Protein AF-A0A7W0HYW9-F1 (afdb_monomer_lite)

Foldseek 3Di:
DAQAEQDEDELEEQEADEVHAAAAESEAYEAHEQYYYYNYEYEFDQDPVRAQGYAYAHYHEYEQHEHYLYEHARHADEREYEQYENYHAELYEYANYQAAHEYAAYEQEEAYLYEYDHHDHDPPDQHENYEWEPVPQPDPPTAGYEHYEAYLYEAADDPNYEYAYYDYPVPVVVVVRYYEHYEHEQYEHEAGAACLPDHDAYHQYEYEQYEQAYAPPDNRHHSEHEYHYANAEYAQYEGQYYHYDPRYNYYNYYHDDHDYPVVVVVVVVVSCVVRVRD

Secondary structure (DSSP, 8-state):
-B--EEEEEES-EEEPPTTPPTT-EEEEEES-EEEEEES-EEE--B-TTS-B--EEEEEES-EEEEEES-EEEEESB-EEEES-EEEEEES-EEEEES--EEEES-EEEEEES-EEEEE-PPTT---EEEEEE-TT--STT----EEEEEES-EEE--TT-EEEEEE-TT-GGGGT-SEEEEEEES-EEES-SS-SEEE--EEEEEEES-EEEPBTTS--TT-EEEE-EES-EEES-EESEEEE-TTSEEES-EE-PPBPHHHHHHHHHHHHHHH---

Sequence (278 aa):
MDQWSNVTFEGSRFKAPVGAPAHQALVDAFQPQNLELSNCYFVGYEGEGGELRTRGLLIRGGLNISVRHSTFEIMAGSNSFILSNGVQFIANRMTRVREGVQFKGGGNILIESNRFDNFQPFLGDHPDAIQFFTAGLTNPTDLASHDVLISGNLIIAADQSQGIFLADQNSLQSSGRGYKRIAIRRNIIVGAVWHGITAAPVDSLTIVGNRAIRQSGRDVRGNRITAAGREVILEDNEASEFKIAQSVRNHGNRTLGPLSAQRINAVIAEWTQANHVQ

Structure (mmCIF, N/CA/C/O backbone):
data_AF-A0A7W0HYW9-F1
#
_entry.id   AF-A0A7W0HYW9-F1
#
loop_
_atom_site.group_PDB
_atom_site.id
_atom_site.type_symbol
_atom_site.label_atom_id
_atom_site.label_alt_id
_atom_site.label_comp_id
_atom_site.label_asym_id
_atom_site.label_entity_id
_atom_site.label_seq_id
_atom_site.pdbx_PDB_ins_code
_atom_site.Cartn_x
_atom_site.Cartn_y
_atom_site.Cartn_z
_atom_site.occupancy
_atom_site.B_iso_or_equiv
_atom_site.auth_seq_id
_atom_site.auth_comp_id
_atom_site.auth_asym_id
_atom_site.auth_atom_id
_atom_site.pdbx_PDB_model_num
ATOM 1 N N . MET A 1 1 ? 7.535 7.501 -22.735 1.00 59.06 1 MET A N 1
ATOM 2 C CA . MET A 1 1 ? 6.407 7.141 -21.857 1.00 59.06 1 MET A CA 1
ATOM 3 C C . MET A 1 1 ? 5.406 6.461 -22.739 1.00 59.06 1 MET A C 1
ATOM 5 O O . MET A 1 1 ? 4.990 7.072 -23.721 1.00 59.06 1 MET A O 1
ATOM 9 N N . ASP A 1 2 ? 5.056 5.231 -22.411 1.00 73.31 2 ASP A N 1
ATOM 10 C CA . ASP A 1 2 ? 4.292 4.424 -23.344 1.00 73.31 2 ASP A CA 1
ATOM 11 C C . ASP A 1 2 ? 2.799 4.504 -23.023 1.00 73.31 2 ASP A C 1
ATOM 13 O O . ASP A 1 2 ? 2.392 4.428 -21.861 1.00 73.31 2 ASP A O 1
ATOM 17 N N . GLN A 1 3 ? 1.992 4.680 -24.068 1.00 83.19 3 GLN A N 1
ATOM 18 C CA . GLN A 1 3 ? 0.529 4.696 -24.013 1.00 83.19 3 GLN A CA 1
ATOM 19 C C . GLN A 1 3 ? -0.002 3.318 -24.415 1.00 83.19 3 GLN A C 1
ATOM 21 O O . GLN A 1 3 ? -0.489 3.110 -25.525 1.00 83.19 3 GLN A O 1
ATOM 26 N N . TRP A 1 4 ? 0.167 2.335 -23.533 1.00 92.50 4 TRP A N 1
ATOM 27 C CA . TRP A 1 4 ? -0.239 0.957 -23.810 1.00 92.50 4 TRP A CA 1
ATOM 28 C C . TRP A 1 4 ? -1.761 0.812 -23.843 1.00 92.50 4 TRP A C 1
ATOM 30 O O . TRP A 1 4 ? -2.452 1.293 -22.951 1.00 92.50 4 TRP A O 1
ATOM 40 N N . SER A 1 5 ? -2.282 0.133 -24.863 1.00 95.25 5 SER A N 1
ATOM 41 C CA . SER A 1 5 ? -3.710 -0.164 -24.998 1.00 95.25 5 SER A CA 1
ATOM 42 C C . SER A 1 5 ? -3.901 -1.635 -25.343 1.00 95.25 5 SER A C 1
ATOM 44 O O . SER A 1 5 ? -3.363 -2.084 -26.351 1.00 95.25 5 SER A O 1
ATOM 46 N N . ASN A 1 6 ? -4.670 -2.364 -24.529 1.00 97.44 6 ASN A N 1
ATOM 47 C CA . ASN A 1 6 ? -4.906 -3.808 -24.671 1.00 97.44 6 ASN A CA 1
ATOM 48 C C . ASN A 1 6 ? -3.597 -4.612 -24.687 1.00 97.44 6 ASN A C 1
ATOM 50 O O . ASN A 1 6 ? -3.324 -5.372 -25.617 1.00 97.44 6 ASN A O 1
ATOM 54 N N . VAL A 1 7 ? -2.767 -4.395 -23.668 1.00 97.50 7 VAL A N 1
ATOM 55 C CA . VAL A 1 7 ? -1.460 -5.044 -23.538 1.00 97.50 7 VAL A CA 1
ATOM 56 C C . VAL A 1 7 ? -1.486 -5.980 -22.342 1.00 97.50 7 VAL A C 1
ATOM 58 O O . VAL A 1 7 ? -1.777 -5.552 -21.227 1.00 97.50 7 VAL A O 1
ATOM 61 N N . THR A 1 8 ? -1.105 -7.232 -22.577 1.00 98.19 8 THR A N 1
ATOM 62 C CA . THR A 1 8 ? -0.936 -8.242 -21.533 1.00 98.19 8 THR A CA 1
ATOM 63 C C . THR A 1 8 ? 0.505 -8.727 -21.528 1.00 98.19 8 THR A C 1
ATOM 65 O O . THR A 1 8 ? 1.037 -9.136 -22.559 1.00 98.19 8 THR A O 1
ATOM 68 N N . PHE A 1 9 ? 1.120 -8.716 -20.351 1.00 98.19 9 PHE A N 1
ATOM 69 C CA . PHE A 1 9 ? 2.321 -9.483 -20.062 1.00 98.19 9 PHE A CA 1
ATOM 70 C C . PHE A 1 9 ? 1.938 -10.633 -19.142 1.00 98.19 9 PHE A C 1
ATOM 72 O O . PHE A 1 9 ? 1.412 -10.416 -18.051 1.00 98.19 9 PHE A O 1
ATOM 79 N N . GLU A 1 10 ? 2.233 -11.852 -19.579 1.00 98.31 10 GLU A N 1
ATOM 80 C CA . GLU A 1 10 ? 1.996 -13.067 -18.810 1.00 98.31 10 GLU A CA 1
ATOM 81 C C . GLU A 1 10 ? 3.310 -13.832 -18.644 1.00 98.31 10 GLU A C 1
ATOM 83 O O . GLU A 1 10 ? 4.092 -13.936 -19.592 1.00 98.31 10 GLU A O 1
ATOM 88 N N . GLY A 1 11 ? 3.616 -14.298 -17.429 1.00 97.94 11 GLY A N 1
ATOM 89 C CA . GLY A 1 11 ? 4.821 -15.103 -17.164 1.00 97.94 11 GLY A CA 1
ATOM 90 C C . GLY A 1 11 ? 6.147 -14.366 -17.407 1.00 97.94 11 GLY A C 1
ATOM 91 O O . GLY A 1 11 ? 7.213 -14.977 -17.469 1.00 97.94 11 GLY A O 1
ATOM 92 N N . SER A 1 12 ? 6.088 -13.049 -17.607 1.00 98.31 12 SER A N 1
ATOM 93 C CA . SER A 1 12 ? 7.217 -12.244 -18.066 1.00 98.31 12 SER A CA 1
ATOM 94 C C . SER A 1 12 ? 8.141 -11.840 -16.921 1.00 98.31 12 SER A C 1
ATOM 96 O O . SER A 1 12 ? 7.701 -11.582 -15.800 1.00 98.31 12 SER A O 1
ATOM 98 N N . ARG A 1 13 ? 9.440 -11.724 -17.215 1.00 98.06 13 ARG A N 1
ATOM 99 C CA . ARG A 1 13 ? 10.443 -11.238 -16.262 1.00 98.06 13 ARG A CA 1
ATOM 100 C C . ARG A 1 13 ? 10.948 -9.853 -16.653 1.00 98.06 13 ARG A C 1
ATOM 102 O O . ARG A 1 13 ? 11.524 -9.684 -17.722 1.00 98.06 13 ARG A O 1
ATOM 109 N N . PHE A 1 14 ? 10.826 -8.902 -15.734 1.00 97.69 14 PHE A N 1
ATOM 110 C CA . PHE A 1 14 ? 11.362 -7.549 -15.843 1.00 97.69 14 PHE A CA 1
ATOM 111 C C . PHE A 1 14 ? 12.559 -7.424 -14.907 1.00 97.69 14 PHE A C 1
ATOM 113 O O . PHE A 1 14 ? 12.435 -7.638 -13.702 1.00 97.69 14 PHE A O 1
ATOM 120 N N . LYS A 1 15 ? 13.733 -7.106 -15.451 1.00 96.69 15 LYS A N 1
ATOM 121 C CA . LYS A 1 15 ? 14.970 -7.013 -14.672 1.00 96.69 15 LYS A CA 1
ATOM 122 C C . LYS A 1 15 ? 15.662 -5.685 -14.936 1.00 96.69 15 LYS A C 1
ATOM 124 O O . LYS A 1 15 ? 15.902 -5.340 -16.090 1.00 96.69 15 LYS A O 1
ATOM 129 N N . ALA A 1 16 ? 16.021 -4.979 -13.869 1.00 95.88 16 ALA A N 1
ATOM 130 C CA . ALA A 1 16 ? 16.834 -3.779 -13.972 1.00 95.88 16 ALA A CA 1
ATOM 131 C C . ALA A 1 16 ? 18.231 -4.115 -14.530 1.00 95.88 16 ALA A C 1
ATOM 133 O O . ALA A 1 16 ? 18.825 -5.127 -14.135 1.00 95.88 16 ALA A O 1
ATOM 134 N N . PRO A 1 17 ? 18.785 -3.285 -15.429 1.00 93.19 17 PRO A N 1
ATOM 135 C CA . PRO A 1 17 ? 20.158 -3.455 -15.881 1.00 93.19 17 PRO A CA 1
ATOM 136 C C . PRO A 1 17 ? 21.148 -3.209 -14.734 1.00 93.19 17 PRO A C 1
ATOM 138 O O . PRO A 1 17 ? 20.858 -2.494 -13.773 1.00 93.19 17 PRO A O 1
ATOM 141 N N . VAL A 1 18 ? 22.347 -3.784 -14.851 1.00 92.19 18 VAL A N 1
ATOM 142 C CA . VAL A 1 18 ? 23.456 -3.468 -13.940 1.00 92.19 18 VAL A CA 1
ATOM 143 C C . VAL A 1 18 ? 23.764 -1.976 -14.037 1.00 92.19 18 VAL A C 1
ATOM 145 O O . VAL A 1 18 ? 23.823 -1.422 -15.133 1.00 92.19 18 VAL A O 1
ATOM 148 N N . GLY A 1 19 ? 23.936 -1.326 -12.887 1.00 90.56 19 GLY A N 1
ATOM 149 C CA . GLY A 1 19 ? 24.163 0.116 -12.821 1.00 90.56 19 GLY A CA 1
ATOM 150 C C . GLY A 1 19 ? 22.910 0.956 -13.079 1.00 90.56 19 GLY A C 1
ATOM 151 O O . GLY A 1 19 ? 23.045 2.140 -13.386 1.00 90.56 19 GLY A O 1
ATOM 152 N N . ALA A 1 20 ? 21.704 0.378 -12.964 1.00 90.19 20 ALA A N 1
ATOM 153 C CA . ALA A 1 20 ? 20.460 1.125 -13.126 1.00 90.19 20 ALA A CA 1
ATOM 154 C C . ALA A 1 20 ? 20.467 2.410 -12.268 1.00 90.19 20 ALA A C 1
ATOM 156 O O . ALA A 1 20 ? 20.778 2.357 -11.065 1.00 90.19 20 ALA A O 1
ATOM 157 N N . PRO A 1 21 ? 20.117 3.570 -12.860 1.00 88.75 21 PRO A N 1
ATOM 158 C CA . PRO A 1 21 ? 19.964 4.808 -12.120 1.00 88.75 21 PRO A CA 1
ATOM 159 C C . PRO A 1 21 ? 19.014 4.643 -10.936 1.00 88.75 21 PRO A C 1
ATOM 161 O O . PRO A 1 21 ? 18.029 3.901 -10.995 1.00 88.75 21 PRO A O 1
ATOM 164 N N . ALA A 1 22 ? 19.301 5.380 -9.863 1.00 87.06 22 ALA A N 1
ATOM 165 C CA . ALA A 1 22 ? 18.405 5.419 -8.721 1.00 87.06 22 ALA A CA 1
ATOM 166 C C . ALA A 1 22 ? 17.014 5.887 -9.173 1.00 87.06 22 ALA A C 1
ATOM 168 O O . ALA A 1 22 ? 16.877 6.819 -9.965 1.00 87.06 22 ALA A O 1
ATOM 169 N N . HIS A 1 23 ? 15.990 5.234 -8.644 1.00 85.12 23 HIS A N 1
ATOM 170 C CA . HIS A 1 23 ? 14.579 5.497 -8.876 1.00 85.12 23 HIS A CA 1
ATOM 171 C C . HIS A 1 23 ? 14.056 5.251 -10.299 1.00 85.12 23 HIS A C 1
ATOM 173 O O . HIS A 1 23 ? 12.900 5.589 -10.558 1.00 85.12 23 HIS A O 1
ATOM 179 N N . GLN A 1 24 ? 14.830 4.629 -11.194 1.00 91.69 24 GLN A N 1
ATOM 180 C CA . GLN A 1 24 ? 14.302 4.177 -12.484 1.00 91.69 24 GLN A CA 1
ATOM 181 C C . GLN A 1 24 ? 13.191 3.139 -12.259 1.00 91.69 24 GLN A C 1
ATOM 183 O O . GLN A 1 24 ? 13.390 2.200 -11.492 1.00 91.69 24 GLN A O 1
ATOM 188 N N . ALA A 1 25 ? 12.033 3.306 -12.902 1.00 94.69 25 ALA A N 1
ATOM 189 C CA . ALA A 1 25 ? 10.952 2.321 -12.868 1.00 94.69 25 ALA A CA 1
ATOM 190 C C . ALA A 1 25 ? 11.196 1.193 -13.879 1.00 94.69 25 ALA A C 1
ATOM 192 O O . ALA A 1 25 ? 11.680 1.449 -14.982 1.00 94.69 25 ALA A O 1
ATOM 193 N N . LEU A 1 26 ? 10.840 -0.040 -13.514 1.00 95.50 26 LEU A N 1
ATOM 194 C CA . LEU A 1 26 ? 10.876 -1.190 -14.427 1.00 95.50 26 LEU A CA 1
ATOM 195 C C . LEU A 1 26 ? 9.792 -1.103 -15.502 1.00 95.50 26 LEU A C 1
ATOM 197 O O . LEU A 1 26 ? 10.003 -1.546 -16.627 1.00 95.50 26 LEU A O 1
ATOM 201 N N . VAL A 1 27 ? 8.644 -0.524 -15.151 1.00 95.31 27 VAL A N 1
ATOM 202 C CA . VAL A 1 27 ? 7.559 -0.206 -16.082 1.00 95.31 27 VAL A CA 1
ATOM 203 C C . VAL A 1 27 ? 7.133 1.230 -15.834 1.00 95.31 27 VAL A C 1
ATOM 205 O O . VAL A 1 27 ? 6.736 1.573 -14.721 1.00 95.31 27 VAL A O 1
ATOM 208 N N . ASP A 1 28 ? 7.200 2.057 -16.875 1.00 95.38 28 ASP A N 1
ATOM 209 C CA . ASP A 1 28 ? 6.796 3.460 -16.835 1.00 95.38 28 ASP A CA 1
ATOM 210 C C . ASP A 1 28 ? 5.746 3.749 -17.916 1.00 95.38 28 ASP A C 1
ATOM 212 O O . ASP A 1 28 ? 6.075 3.967 -19.086 1.00 95.38 28 ASP A O 1
ATOM 216 N N . ALA A 1 29 ? 4.470 3.740 -17.526 1.00 96.12 29 ALA A N 1
ATOM 217 C CA . ALA A 1 29 ? 3.348 3.881 -18.451 1.00 96.12 29 ALA A CA 1
ATOM 218 C C . ALA A 1 29 ? 2.555 5.163 -18.189 1.00 96.12 29 ALA A C 1
ATOM 220 O O . ALA A 1 29 ? 2.295 5.554 -17.045 1.00 96.12 29 ALA A O 1
ATOM 221 N N . PHE A 1 30 ? 2.127 5.806 -19.272 1.00 97.25 30 PHE A N 1
ATOM 222 C CA . PHE A 1 30 ? 1.307 7.009 -19.227 1.00 97.25 30 PHE A CA 1
ATOM 223 C C . PHE A 1 30 ? -0.031 6.746 -19.909 1.00 97.25 30 PHE A C 1
ATOM 225 O O . PHE A 1 30 ? -0.084 6.415 -21.086 1.00 97.25 30 PHE A O 1
ATOM 232 N N . GLN A 1 31 ? -1.108 6.900 -19.147 1.00 97.06 31 GLN A N 1
ATOM 233 C CA . GLN A 1 31 ? -2.493 6.673 -19.544 1.00 97.06 31 GLN A CA 1
ATOM 234 C C . GLN A 1 31 ? -2.753 5.305 -20.203 1.00 97.06 31 GLN A C 1
ATOM 236 O O . GLN A 1 31 ? -3.426 5.261 -21.235 1.00 97.06 31 GLN A O 1
ATOM 241 N N . PRO A 1 32 ? -2.263 4.182 -19.636 1.00 97.69 32 PRO A N 1
ATOM 242 C CA . PRO A 1 32 ? -2.552 2.881 -20.218 1.00 97.69 32 PRO A CA 1
ATOM 243 C C . PRO A 1 32 ? -4.047 2.547 -20.128 1.00 97.69 32 PRO A C 1
ATOM 245 O O . PRO A 1 32 ? -4.727 2.948 -19.181 1.00 97.69 32 PRO A O 1
ATOM 248 N N . GLN A 1 33 ? -4.550 1.785 -21.093 1.00 97.81 33 GLN A N 1
ATOM 249 C CA . GLN A 1 33 ? -5.917 1.270 -21.108 1.00 97.81 33 GLN A CA 1
ATOM 250 C C . GLN A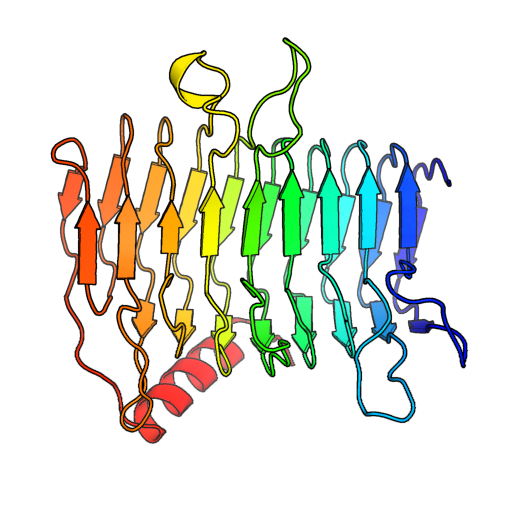 1 33 ? -5.889 -0.247 -21.257 1.00 97.81 33 GLN A C 1
ATOM 252 O O . GLN A 1 33 ? -5.319 -0.756 -22.219 1.00 97.81 33 GLN A O 1
ATOM 257 N N . ASN A 1 34 ? -6.516 -0.972 -20.331 1.00 98.19 34 ASN A N 1
ATOM 258 C CA . ASN A 1 34 ? -6.524 -2.439 -20.331 1.00 98.19 34 ASN A CA 1
ATOM 259 C C . ASN A 1 34 ? -5.090 -3.005 -20.347 1.00 98.19 34 ASN A C 1
ATOM 261 O O . ASN A 1 34 ? -4.684 -3.699 -21.282 1.00 98.19 34 ASN A O 1
ATOM 265 N N . LEU A 1 35 ? -4.307 -2.632 -19.331 1.00 98.25 35 LEU A N 1
ATOM 266 C CA . LEU A 1 35 ? -2.969 -3.172 -19.100 1.00 98.25 35 LEU A CA 1
ATOM 267 C C . LEU A 1 35 ? -3.050 -4.308 -18.086 1.00 98.25 35 LEU A C 1
ATOM 269 O O . LEU A 1 35 ? -3.496 -4.095 -16.959 1.00 98.25 35 LEU A O 1
ATOM 273 N N . GLU A 1 36 ? -2.554 -5.480 -18.458 1.00 98.62 36 GLU A N 1
ATOM 274 C CA . GLU A 1 36 ? -2.459 -6.637 -17.578 1.00 98.62 36 GLU A CA 1
ATOM 275 C C . GLU A 1 36 ? -1.007 -7.094 -17.393 1.00 98.62 36 GLU A C 1
ATOM 277 O O . GLU A 1 36 ? -0.260 -7.283 -18.351 1.00 98.62 36 GLU A O 1
ATOM 282 N N . LEU A 1 37 ? -0.619 -7.276 -16.133 1.00 98.56 37 LEU A N 1
ATOM 283 C CA . LEU A 1 37 ? 0.645 -7.845 -15.683 1.00 98.56 37 LEU A CA 1
ATOM 284 C C . LEU A 1 37 ? 0.302 -9.053 -14.803 1.00 98.56 37 LEU A C 1
ATOM 286 O O . LEU A 1 37 ? -0.091 -8.887 -13.647 1.00 98.56 37 LEU A O 1
ATOM 290 N N . SER A 1 38 ? 0.391 -10.257 -15.361 1.00 98.56 38 SER A N 1
ATOM 291 C CA . SER A 1 38 ? -0.048 -11.494 -14.711 1.00 98.56 38 SER A CA 1
ATOM 292 C C . SER A 1 38 ? 1.097 -12.495 -14.609 1.00 98.56 38 SER A C 1
ATOM 294 O O . SER A 1 38 ? 1.819 -12.734 -15.577 1.00 98.56 38 SER A O 1
ATOM 296 N N . ASN A 1 39 ? 1.286 -13.097 -13.434 1.00 98.31 39 ASN A N 1
ATOM 297 C CA . ASN A 1 39 ? 2.361 -14.069 -13.198 1.00 98.31 39 ASN A CA 1
ATOM 298 C C . ASN A 1 39 ? 3.760 -13.522 -13.561 1.00 98.31 39 ASN A C 1
ATOM 300 O O . ASN A 1 39 ? 4.623 -14.255 -14.045 1.00 98.31 39 ASN A O 1
ATOM 304 N N . CYS A 1 40 ? 3.984 -12.216 -13.390 1.00 98.62 40 CYS A N 1
ATOM 305 C CA . CYS A 1 40 ? 5.237 -11.565 -13.755 1.00 98.62 40 CYS A CA 1
ATOM 306 C C . CYS A 1 40 ? 6.240 -11.554 -12.596 1.00 98.62 40 CYS A C 1
ATOM 308 O O . CYS A 1 40 ? 5.874 -11.521 -11.420 1.00 98.62 40 CYS A O 1
ATOM 310 N N . TYR A 1 41 ? 7.529 -11.510 -12.934 1.00 98.50 41 TYR A N 1
ATOM 311 C CA . TYR A 1 41 ? 8.619 -11.384 -11.968 1.00 98.50 41 TYR A CA 1
ATOM 312 C C . TYR A 1 41 ? 9.414 -10.100 -12.207 1.00 98.50 41 TYR A C 1
ATOM 314 O O . TYR A 1 41 ? 10.096 -9.964 -13.224 1.00 98.50 41 TYR A O 1
ATOM 322 N N . PHE A 1 42 ? 9.347 -9.164 -11.266 1.00 98.38 42 PHE A N 1
ATOM 323 C CA . PHE A 1 42 ? 10.028 -7.873 -11.304 1.00 98.38 42 PHE A CA 1
ATOM 324 C C . PHE A 1 42 ? 11.213 -7.881 -10.342 1.00 98.38 42 PHE A C 1
ATOM 326 O O . PHE A 1 42 ? 11.035 -8.064 -9.140 1.00 98.38 42 PHE A O 1
ATOM 333 N N . VAL A 1 43 ? 12.416 -7.644 -10.861 1.00 97.38 43 VAL A N 1
ATOM 334 C CA . VAL A 1 43 ? 13.653 -7.612 -10.068 1.00 97.38 43 VAL A CA 1
ATOM 335 C C . VAL A 1 43 ? 14.373 -6.304 -10.308 1.00 97.38 43 VAL A C 1
ATOM 337 O O . VAL A 1 43 ? 14.795 -6.024 -11.435 1.00 97.38 43 VAL A O 1
ATOM 340 N N . GLY A 1 44 ? 14.516 -5.505 -9.259 1.00 96.31 44 GLY A N 1
ATOM 341 C CA . GLY A 1 44 ? 15.307 -4.290 -9.331 1.00 96.31 44 GLY A CA 1
ATOM 342 C C . GLY A 1 44 ? 16.810 -4.544 -9.257 1.00 96.31 44 GLY A C 1
ATOM 343 O O . GLY A 1 44 ? 17.300 -5.668 -9.379 1.00 96.31 44 GLY A O 1
ATOM 344 N N . TYR A 1 45 ? 17.550 -3.455 -9.096 1.00 95.31 45 TYR A N 1
ATOM 345 C CA . TYR A 1 45 ? 18.997 -3.444 -8.960 1.00 95.31 45 TYR A CA 1
ATOM 346 C C . TYR A 1 45 ? 19.386 -3.047 -7.537 1.00 95.31 45 TYR A C 1
ATOM 348 O O . TYR A 1 45 ? 18.864 -2.073 -6.984 1.00 95.31 45 TYR A O 1
ATOM 356 N N . GLU A 1 46 ? 20.319 -3.804 -6.973 1.00 94.19 46 GLU A N 1
ATOM 357 C CA . GLU A 1 46 ? 20.995 -3.509 -5.716 1.00 94.19 46 GLU A CA 1
ATOM 358 C C . GLU A 1 46 ? 22.395 -2.998 -6.044 1.00 94.19 46 GLU A C 1
ATOM 360 O O . GLU A 1 46 ? 23.107 -3.608 -6.845 1.00 94.19 46 GLU A O 1
ATOM 365 N N . GLY A 1 47 ? 22.759 -1.846 -5.490 1.00 90.69 47 GLY A N 1
ATOM 366 C CA . GLY A 1 47 ? 24.092 -1.289 -5.671 1.00 90.69 47 GLY A CA 1
ATOM 367 C C . GLY A 1 47 ? 25.146 -2.008 -4.833 1.00 90.69 47 GLY A C 1
ATOM 368 O O . GLY A 1 47 ? 24.843 -2.857 -3.999 1.00 90.69 47 GLY A O 1
ATOM 369 N N . GLU A 1 48 ? 26.410 -1.650 -5.052 1.00 89.38 48 GLU A N 1
ATOM 370 C CA . GLU A 1 48 ? 27.555 -2.283 -4.383 1.00 89.38 48 GLU A CA 1
ATOM 371 C C . GLU A 1 48 ? 27.524 -2.123 -2.854 1.00 89.38 48 GLU A C 1
ATOM 373 O O . GLU A 1 48 ? 28.067 -2.961 -2.138 1.00 89.38 48 GLU A O 1
ATOM 378 N N . GLY A 1 49 ? 26.863 -1.076 -2.347 1.00 87.56 49 GLY A N 1
ATOM 379 C CA . GLY A 1 49 ? 26.673 -0.830 -0.918 1.00 87.56 49 GLY A CA 1
ATOM 380 C C . GLY A 1 49 ? 25.456 -1.536 -0.314 1.00 87.56 49 GLY A C 1
ATOM 381 O O . GLY A 1 49 ? 25.142 -1.293 0.851 1.00 87.56 49 GLY A O 1
ATOM 382 N N . GLY A 1 50 ? 24.757 -2.380 -1.079 1.00 87.69 50 GLY A N 1
ATOM 383 C CA . GLY A 1 50 ? 23.513 -3.028 -0.660 1.00 87.69 50 GLY A CA 1
ATOM 384 C C . GLY A 1 50 ? 22.282 -2.125 -0.773 1.00 87.69 50 GLY A C 1
ATOM 385 O O . GLY A 1 50 ? 21.203 -2.485 -0.301 1.00 87.69 50 GLY A O 1
ATOM 386 N N . GLU A 1 51 ? 22.407 -0.938 -1.376 1.00 89.44 51 GLU A N 1
ATOM 387 C CA . GLU A 1 51 ? 21.275 -0.042 -1.550 1.00 89.44 51 GLU A CA 1
ATOM 388 C C . GLU A 1 51 ? 20.331 -0.532 -2.646 1.00 89.44 51 GLU A C 1
ATOM 390 O O . GLU A 1 51 ? 20.740 -0.808 -3.773 1.00 89.44 51 GLU A O 1
ATOM 395 N N . LEU A 1 52 ? 19.034 -0.578 -2.347 1.00 92.31 52 LEU A N 1
ATOM 396 C CA . LEU A 1 52 ? 18.015 -0.802 -3.366 1.00 92.31 52 LEU A CA 1
ATOM 397 C C . LEU A 1 52 ? 17.937 0.445 -4.255 1.00 92.31 52 LEU A C 1
ATOM 399 O O . LEU A 1 52 ? 17.808 1.559 -3.738 1.00 92.31 52 LEU A O 1
ATOM 403 N N . ARG A 1 53 ? 17.974 0.284 -5.588 1.00 92.12 53 ARG A N 1
ATOM 404 C CA . ARG A 1 53 ? 18.019 1.425 -6.530 1.00 92.12 53 ARG A CA 1
ATOM 405 C C . ARG A 1 53 ? 16.801 1.582 -7.435 1.00 92.12 53 ARG A C 1
ATOM 407 O O . ARG A 1 53 ? 16.515 2.699 -7.845 1.00 92.12 53 ARG A O 1
ATOM 414 N N . THR A 1 54 ? 16.050 0.528 -7.730 1.00 93.81 54 THR A N 1
ATOM 415 C CA . THR A 1 54 ? 15.001 0.553 -8.774 1.00 93.81 54 THR A CA 1
ATOM 416 C C . THR A 1 54 ? 13.589 0.704 -8.195 1.00 93.81 54 THR A C 1
ATOM 418 O O . THR A 1 54 ? 13.315 0.223 -7.102 1.00 93.81 54 THR A O 1
ATOM 421 N N . ARG A 1 55 ? 12.668 1.360 -8.909 1.00 92.69 55 ARG A N 1
ATOM 422 C CA . ARG A 1 55 ? 11.220 1.328 -8.618 1.00 92.69 55 ARG A CA 1
ATOM 423 C C . ARG A 1 55 ? 10.555 0.192 -9.393 1.00 92.69 55 ARG A C 1
ATOM 425 O O . ARG A 1 55 ? 10.994 -0.139 -10.489 1.00 92.69 55 ARG A O 1
ATOM 432 N N . GLY A 1 56 ? 9.459 -0.349 -8.872 1.00 95.31 56 GLY A N 1
ATOM 433 C CA . GLY A 1 56 ? 8.648 -1.313 -9.617 1.00 95.31 56 GLY A CA 1
ATOM 434 C C . GLY A 1 56 ? 7.886 -0.639 -10.762 1.00 95.31 56 GLY A C 1
ATOM 435 O O . GLY A 1 56 ? 8.436 -0.360 -11.828 1.00 95.31 56 GLY A O 1
ATOM 436 N N . LEU A 1 57 ? 6.605 -0.372 -10.535 1.00 97.12 57 LEU A N 1
ATOM 437 C CA . LEU A 1 57 ? 5.717 0.266 -11.501 1.00 97.12 57 LEU A CA 1
ATOM 438 C C . LEU A 1 57 ? 5.627 1.775 -11.271 1.00 97.12 57 LEU A C 1
ATOM 440 O O . LEU A 1 57 ? 5.565 2.241 -10.133 1.00 97.12 57 LEU A O 1
ATOM 444 N N . LEU A 1 58 ? 5.531 2.532 -12.357 1.00 96.75 58 LEU A N 1
ATOM 445 C CA . LEU A 1 58 ? 5.140 3.931 -12.343 1.00 96.75 58 LEU A CA 1
ATOM 446 C C . LEU A 1 58 ? 4.073 4.158 -13.417 1.00 96.75 58 LEU A C 1
ATOM 448 O O . LEU A 1 58 ? 4.364 4.293 -14.601 1.00 96.75 58 LEU A O 1
ATOM 452 N N . ILE A 1 59 ? 2.817 4.172 -12.983 1.00 97.62 59 ILE A N 1
ATOM 453 C CA . ILE A 1 59 ? 1.645 4.310 -13.842 1.00 97.62 59 ILE A CA 1
ATOM 454 C C . ILE A 1 59 ? 0.996 5.664 -13.574 1.00 97.62 59 ILE A C 1
ATOM 456 O O . ILE A 1 59 ? 0.633 5.989 -12.442 1.00 97.62 59 ILE A O 1
ATOM 460 N N . ARG A 1 60 ? 0.868 6.479 -14.621 1.00 97.00 60 ARG A N 1
ATOM 461 C CA . ARG A 1 60 ? 0.305 7.834 -14.548 1.00 97.00 60 ARG A CA 1
ATOM 462 C C . ARG A 1 60 ? -0.949 7.930 -15.404 1.00 97.00 60 ARG A C 1
ATOM 464 O O . ARG A 1 60 ? -0.857 7.919 -16.623 1.00 97.00 60 ARG A O 1
ATOM 471 N N . GLY A 1 61 ? -2.108 8.065 -14.778 1.00 96.00 61 GLY A N 1
ATOM 472 C CA . GLY A 1 61 ? -3.417 8.037 -15.412 1.00 96.00 61 GLY A CA 1
ATOM 473 C C . GLY A 1 61 ? -3.839 6.616 -15.779 1.00 96.00 61 GLY A C 1
ATOM 474 O O . GLY A 1 61 ? -3.315 5.636 -15.247 1.00 96.00 61 GLY A O 1
ATOM 475 N N . GLY A 1 62 ? -4.764 6.512 -16.728 1.00 96.31 62 GLY A N 1
ATOM 476 C CA . GLY A 1 62 ? -5.161 5.238 -17.323 1.00 96.31 62 GLY A CA 1
ATOM 477 C C . GLY A 1 62 ? -6.391 4.599 -16.688 1.00 96.31 62 GLY A C 1
ATOM 478 O O . GLY A 1 62 ? -6.920 5.073 -15.678 1.00 96.31 62 GLY A O 1
ATOM 479 N N . LEU A 1 63 ? -6.850 3.531 -17.334 1.00 97.94 63 LEU A N 1
ATOM 480 C CA . LEU A 1 63 ? -8.075 2.809 -17.018 1.00 97.94 63 LEU A CA 1
ATOM 481 C C . LEU A 1 63 ? -7.835 1.298 -17.104 1.00 97.94 63 LEU A C 1
ATOM 483 O O . LEU A 1 63 ? -7.215 0.831 -18.058 1.00 97.94 63 LEU A O 1
ATOM 487 N N . ASN A 1 64 ? -8.385 0.543 -16.153 1.00 98.44 64 ASN A N 1
ATOM 488 C CA . ASN A 1 64 ? -8.343 -0.922 -16.122 1.00 98.44 64 ASN A CA 1
ATOM 489 C C . ASN A 1 64 ? -6.903 -1.449 -16.154 1.00 98.44 64 ASN A C 1
ATOM 491 O O . ASN A 1 64 ? -6.422 -1.963 -17.164 1.00 98.44 64 ASN A O 1
ATOM 495 N N . ILE A 1 65 ? -6.205 -1.285 -15.032 1.00 98.69 65 ILE A N 1
ATOM 496 C CA . ILE A 1 65 ? -4.830 -1.759 -14.862 1.00 98.69 65 ILE A CA 1
ATOM 497 C C . ILE A 1 65 ? -4.842 -2.905 -13.859 1.00 98.69 65 ILE A C 1
ATOM 499 O O . ILE A 1 65 ? -5.249 -2.728 -12.713 1.00 98.69 65 ILE A O 1
ATOM 503 N N . SER A 1 66 ? -4.385 -4.075 -14.282 1.00 98.75 66 SER A N 1
ATOM 504 C CA . SER A 1 66 ? -4.393 -5.298 -13.490 1.00 98.75 66 SER A CA 1
ATOM 505 C C . SER A 1 66 ? -2.966 -5.790 -13.264 1.00 98.75 66 SER A C 1
ATOM 507 O O . SER A 1 66 ? -2.218 -6.000 -14.212 1.00 98.75 66 SER A O 1
ATOM 509 N N . VAL A 1 67 ? -2.594 -5.982 -12.001 1.00 98.75 67 VAL A N 1
ATOM 510 C CA . VAL A 1 67 ? -1.329 -6.571 -11.556 1.00 98.75 67 VAL A CA 1
ATOM 511 C C . VAL A 1 67 ? -1.667 -7.731 -10.640 1.00 98.75 67 VAL A C 1
ATOM 513 O O . VAL A 1 67 ? -2.178 -7.530 -9.532 1.00 98.75 67 VAL A O 1
ATOM 516 N N . ARG A 1 68 ? -1.447 -8.949 -11.128 1.00 98.56 68 ARG A N 1
ATOM 517 C CA . ARG A 1 68 ? -1.933 -10.169 -10.486 1.00 98.56 68 ARG A CA 1
ATOM 518 C C . ARG A 1 68 ? -0.846 -11.215 -10.379 1.00 98.56 68 ARG A C 1
ATOM 520 O O . ARG A 1 68 ? -0.053 -11.375 -11.309 1.00 98.56 68 ARG A O 1
ATOM 527 N N . HIS A 1 69 ? -0.843 -11.950 -9.268 1.00 98.00 69 HIS A N 1
ATOM 528 C CA . HIS A 1 69 ? 0.017 -13.125 -9.077 1.00 98.00 69 HIS A CA 1
ATOM 529 C C . HIS A 1 69 ? 1.499 -12.853 -9.382 1.00 98.00 69 HIS A C 1
ATOM 531 O O . HIS A 1 69 ? 2.225 -13.733 -9.832 1.00 98.00 69 HIS A O 1
ATOM 537 N N . SER A 1 70 ? 1.938 -11.607 -9.201 1.00 98.50 70 SER A N 1
ATOM 538 C CA . SER A 1 70 ? 3.262 -11.153 -9.605 1.00 98.50 70 SER A CA 1
ATOM 539 C C . SER A 1 70 ? 4.146 -10.915 -8.391 1.00 98.50 70 SER A C 1
ATOM 541 O O . SER A 1 70 ? 3.668 -10.575 -7.306 1.00 98.50 70 SER A O 1
ATOM 543 N N . THR A 1 71 ? 5.454 -11.050 -8.583 1.00 98.31 71 THR A N 1
ATOM 544 C CA . THR A 1 71 ? 6.440 -10.835 -7.523 1.00 98.31 71 THR A CA 1
ATOM 545 C C . THR A 1 71 ? 7.310 -9.630 -7.836 1.00 98.31 71 THR A C 1
ATOM 547 O O . THR A 1 71 ? 7.831 -9.505 -8.942 1.00 98.31 71 THR A O 1
ATOM 550 N N . PHE A 1 72 ? 7.493 -8.765 -6.842 1.00 98.44 72 PHE A N 1
ATOM 551 C CA . PHE A 1 72 ? 8.409 -7.632 -6.864 1.00 98.44 72 PHE A CA 1
ATOM 552 C C . PHE A 1 72 ? 9.503 -7.859 -5.822 1.00 98.44 72 PHE A C 1
ATOM 554 O O . PHE A 1 72 ? 9.217 -8.005 -4.633 1.00 98.44 72 PHE A O 1
ATOM 561 N N . GLU A 1 73 ? 10.752 -7.871 -6.273 1.00 97.12 73 GLU A N 1
ATOM 562 C CA . GLU A 1 73 ? 11.928 -8.092 -5.439 1.00 97.12 73 GLU A CA 1
ATOM 563 C C . GLU A 1 73 ? 13.002 -7.023 -5.693 1.00 97.12 73 GLU A C 1
ATOM 565 O O . GLU A 1 73 ? 13.241 -6.645 -6.841 1.00 97.12 73 GLU A O 1
ATOM 570 N N . ILE A 1 74 ? 13.676 -6.561 -4.630 1.00 95.50 74 ILE A N 1
ATOM 571 C CA . ILE A 1 74 ? 14.754 -5.551 -4.685 1.00 95.50 74 ILE A CA 1
ATOM 572 C C . ILE A 1 74 ? 14.196 -4.216 -5.207 1.00 95.50 74 ILE A C 1
ATOM 574 O O . ILE A 1 74 ? 14.501 -3.774 -6.309 1.00 95.50 74 ILE A O 1
ATOM 578 N N . MET A 1 75 ? 13.338 -3.562 -4.416 1.00 95.12 75 MET A N 1
ATOM 579 C CA . MET A 1 75 ? 12.688 -2.301 -4.814 1.00 95.12 75 MET A CA 1
ATOM 580 C C . MET A 1 75 ? 13.031 -1.142 -3.877 1.00 95.12 75 MET A C 1
ATOM 582 O O . MET A 1 75 ? 12.699 -1.146 -2.696 1.00 95.12 75 MET A O 1
ATOM 586 N N . ALA A 1 76 ? 13.643 -0.099 -4.428 1.00 90.31 76 ALA A N 1
ATOM 587 C CA . ALA A 1 76 ? 13.970 1.159 -3.758 1.00 90.31 76 ALA A CA 1
ATOM 588 C C . ALA A 1 76 ? 12.781 2.092 -3.562 1.00 90.31 76 ALA A C 1
ATOM 590 O O . ALA A 1 76 ? 12.859 3.030 -2.772 1.00 90.31 76 ALA A O 1
ATOM 591 N N . GLY A 1 77 ? 11.732 1.912 -4.357 1.00 81.44 77 GLY A N 1
ATOM 592 C CA . GLY A 1 77 ? 10.537 2.731 -4.285 1.00 81.44 77 GLY A CA 1
ATOM 593 C C . GLY A 1 77 ? 9.308 1.950 -4.702 1.00 81.44 77 GLY A C 1
ATOM 594 O O . GLY A 1 77 ? 9.399 0.883 -5.311 1.00 81.44 77 GLY A O 1
ATOM 595 N N . SER A 1 78 ? 8.168 2.522 -4.355 1.00 87.19 78 SER A N 1
ATOM 596 C CA . SER A 1 78 ? 6.855 1.905 -4.471 1.00 87.19 78 SER A CA 1
ATOM 597 C C . SER A 1 78 ? 6.387 1.640 -5.905 1.00 87.19 78 SER A C 1
ATOM 599 O O . SER A 1 78 ? 6.717 2.361 -6.854 1.00 87.19 78 SER A O 1
ATOM 601 N N . ASN A 1 79 ? 5.520 0.634 -6.032 1.00 96.50 79 ASN A N 1
ATOM 602 C CA . ASN A 1 79 ? 4.621 0.490 -7.176 1.00 96.50 79 ASN A CA 1
ATOM 603 C C . ASN A 1 79 ? 3.602 1.630 -7.139 1.00 96.50 79 ASN A C 1
ATOM 605 O O . ASN A 1 79 ? 2.800 1.711 -6.214 1.00 96.50 79 ASN A O 1
ATOM 609 N N . SER A 1 80 ? 3.666 2.537 -8.106 1.00 97.31 80 SER A N 1
ATOM 610 C CA . SER A 1 80 ? 3.000 3.835 -8.039 1.00 97.31 80 SER A CA 1
ATOM 611 C C . SER A 1 80 ? 1.890 3.957 -9.072 1.00 97.31 80 SER A C 1
ATOM 613 O O . SER A 1 80 ? 2.146 3.815 -10.267 1.00 97.31 80 SER A O 1
ATOM 615 N N . PHE A 1 81 ? 0.692 4.313 -8.616 1.00 98.38 81 PHE A N 1
ATOM 616 C CA . PHE A 1 81 ? -0.459 4.628 -9.458 1.00 98.38 81 PHE A CA 1
ATOM 617 C C . PHE A 1 81 ? -0.912 6.059 -9.172 1.00 98.38 81 PHE A C 1
ATOM 619 O O . PHE A 1 81 ? -1.294 6.399 -8.053 1.00 98.38 81 PHE A O 1
ATOM 626 N N . ILE A 1 82 ? -0.839 6.930 -10.171 1.00 97.94 82 ILE A N 1
ATOM 627 C CA . ILE A 1 82 ? -1.164 8.352 -10.032 1.00 97.94 82 ILE A CA 1
ATOM 628 C C . ILE A 1 82 ? -2.369 8.634 -10.914 1.00 97.94 82 ILE A C 1
ATOM 630 O O . ILE A 1 82 ? -2.247 8.528 -12.125 1.00 97.94 82 ILE A O 1
ATOM 634 N N . LEU A 1 83 ? -3.507 9.024 -10.338 1.00 97.62 83 LEU A N 1
ATOM 635 C CA . LEU A 1 83 ? -4.743 9.346 -11.067 1.00 97.62 83 LEU A CA 1
ATOM 636 C C . LEU A 1 83 ? -5.245 8.206 -11.981 1.00 97.62 83 LEU A C 1
ATOM 638 O O . LEU A 1 83 ? -5.861 8.453 -13.018 1.00 97.62 83 LEU A O 1
ATOM 642 N N . SER A 1 84 ? -4.973 6.953 -11.612 1.00 97.81 84 SER A N 1
ATOM 643 C CA . SER A 1 84 ? -5.403 5.759 -12.350 1.00 97.81 84 SER A CA 1
ATOM 644 C C . SER A 1 84 ? -6.768 5.271 -11.866 1.00 97.81 84 SER A C 1
ATOM 646 O O . SER A 1 84 ? -7.046 5.296 -10.668 1.00 97.81 84 SER A O 1
ATOM 648 N N . ASN A 1 85 ? -7.615 4.797 -12.784 1.00 98.31 85 ASN A N 1
ATOM 649 C CA . ASN A 1 85 ? -8.936 4.258 -12.453 1.00 98.31 85 ASN A CA 1
ATOM 650 C C . ASN A 1 85 ? -9.049 2.767 -12.790 1.00 98.31 85 ASN A C 1
ATOM 652 O O . ASN A 1 85 ? -8.511 2.313 -13.798 1.00 98.31 85 ASN A O 1
ATOM 656 N N . GLY A 1 86 ? -9.772 2.001 -11.972 1.00 98.69 86 GLY A N 1
ATOM 657 C CA . GLY A 1 86 ? -9.939 0.563 -12.199 1.00 98.69 86 GLY A CA 1
ATOM 658 C C . GLY A 1 86 ? -8.640 -0.213 -11.975 1.00 98.69 86 GLY A C 1
ATOM 659 O O . GLY A 1 86 ? -8.273 -1.047 -12.801 1.00 98.69 86 GLY A O 1
ATOM 660 N N . VAL A 1 87 ? -7.905 0.101 -10.902 1.00 98.81 87 VAL A N 1
ATOM 661 C CA . VAL A 1 87 ? -6.646 -0.585 -10.576 1.00 98.81 87 VAL A CA 1
ATOM 662 C C . VAL A 1 87 ? -6.928 -1.822 -9.736 1.00 98.81 87 VAL A C 1
ATOM 664 O O . VAL A 1 87 ? -7.600 -1.748 -8.711 1.00 98.81 87 VAL A O 1
ATOM 667 N N . GLN A 1 88 ? -6.372 -2.955 -10.142 1.00 98.88 88 GLN A N 1
ATOM 668 C CA . GLN A 1 88 ? -6.448 -4.222 -9.428 1.00 98.88 88 GLN A CA 1
ATOM 669 C C . GLN A 1 88 ? -5.028 -4.688 -9.117 1.00 98.88 88 GLN A C 1
ATOM 671 O O . GLN A 1 88 ? -4.279 -5.035 -10.022 1.00 98.88 88 GLN A O 1
ATOM 676 N N . PHE A 1 89 ? -4.652 -4.691 -7.843 1.00 98.81 89 PHE A N 1
ATOM 677 C CA . PHE A 1 89 ? -3.369 -5.177 -7.347 1.00 98.81 89 PHE A CA 1
ATOM 678 C C . PHE A 1 89 ? -3.646 -6.377 -6.437 1.00 98.81 89 PHE A C 1
ATOM 680 O O . PHE A 1 89 ? -3.981 -6.208 -5.263 1.00 98.81 89 PHE A O 1
ATOM 687 N N . ILE A 1 90 ? -3.629 -7.586 -7.002 1.00 98.62 90 ILE A N 1
ATOM 688 C CA . ILE A 1 90 ? -4.202 -8.779 -6.363 1.00 98.62 90 ILE A CA 1
ATOM 689 C C . ILE A 1 90 ? -3.195 -9.924 -6.294 1.00 98.62 90 ILE A C 1
ATOM 691 O O . ILE A 1 90 ? -2.555 -10.254 -7.287 1.00 98.62 90 ILE A O 1
ATOM 695 N N . ALA A 1 91 ? -3.119 -10.588 -5.141 1.00 98.00 91 ALA A N 1
ATOM 696 C CA . ALA A 1 91 ? -2.328 -11.801 -4.941 1.00 98.00 91 ALA A CA 1
ATOM 697 C C . ALA A 1 91 ? -0.848 -11.652 -5.343 1.00 98.00 91 ALA A C 1
ATOM 699 O O . ALA A 1 91 ? -0.224 -12.605 -5.804 1.00 98.00 91 ALA A O 1
ATOM 700 N N . ASN A 1 92 ? -0.287 -10.451 -5.191 1.00 98.38 92 ASN A N 1
ATOM 701 C CA . ASN A 1 92 ? 1.118 -10.182 -5.467 1.00 98.38 92 ASN A CA 1
ATOM 702 C C . ASN A 1 92 ? 1.979 -10.409 -4.226 1.00 98.38 92 ASN A C 1
ATOM 704 O O . ASN A 1 92 ? 1.513 -10.300 -3.088 1.00 98.38 92 ASN A O 1
ATOM 708 N N . ARG A 1 93 ? 3.270 -10.636 -4.454 1.00 97.75 93 ARG A N 1
ATOM 709 C CA . ARG A 1 93 ? 4.287 -10.687 -3.408 1.00 97.75 93 ARG A CA 1
ATOM 710 C C . ARG A 1 93 ? 5.279 -9.545 -3.579 1.00 97.75 93 ARG A C 1
ATOM 712 O O . ARG A 1 93 ? 5.807 -9.327 -4.663 1.00 97.75 93 ARG A O 1
ATOM 719 N N . MET A 1 94 ? 5.562 -8.830 -2.501 1.00 97.44 94 MET A N 1
ATOM 720 C CA . MET A 1 94 ? 6.605 -7.811 -2.440 1.00 97.44 94 MET A CA 1
ATOM 721 C C . MET A 1 94 ? 7.577 -8.172 -1.319 1.00 97.44 94 MET A C 1
ATOM 723 O O . MET A 1 94 ? 7.167 -8.257 -0.165 1.00 97.44 94 MET A O 1
ATOM 727 N N . THR A 1 95 ? 8.843 -8.400 -1.667 1.00 96.50 95 THR A N 1
ATOM 728 C CA . THR A 1 95 ? 9.918 -8.794 -0.738 1.00 96.50 95 THR A CA 1
ATOM 729 C C . THR A 1 95 ? 11.179 -7.986 -1.023 1.00 96.50 95 THR A C 1
ATOM 731 O O . THR A 1 95 ? 11.426 -7.639 -2.176 1.00 96.50 95 THR A O 1
ATOM 734 N N . ARG A 1 96 ? 12.001 -7.682 -0.010 1.00 95.12 96 ARG A N 1
ATOM 735 C CA . ARG A 1 96 ? 13.202 -6.832 -0.169 1.00 95.12 96 ARG A CA 1
ATOM 736 C C . ARG A 1 96 ? 12.838 -5.486 -0.792 1.00 95.12 96 ARG A C 1
ATOM 738 O O . ARG A 1 96 ? 13.276 -5.147 -1.893 1.00 95.12 96 ARG A O 1
ATOM 745 N N . VAL A 1 97 ? 11.966 -4.747 -0.114 1.00 94.31 97 VAL A N 1
ATOM 746 C CA . VAL A 1 97 ? 11.434 -3.470 -0.608 1.00 94.31 97 VAL A CA 1
ATOM 747 C C . VAL A 1 97 ? 11.613 -2.355 0.415 1.00 94.31 97 VAL A C 1
ATOM 749 O O . VAL A 1 97 ? 11.538 -2.593 1.617 1.00 94.31 97 VAL A O 1
ATOM 752 N N . ARG A 1 98 ? 11.820 -1.119 -0.040 1.00 92.88 98 ARG A N 1
ATOM 753 C CA . ARG A 1 98 ? 11.728 0.070 0.822 1.00 92.88 98 ARG A CA 1
ATOM 754 C C . ARG A 1 98 ? 10.279 0.442 1.099 1.00 92.88 98 ARG A C 1
ATOM 756 O O . ARG A 1 98 ? 9.938 0.747 2.230 1.00 92.88 98 ARG A O 1
ATOM 763 N N . GLU A 1 99 ? 9.427 0.355 0.083 1.00 91.75 99 GLU A N 1
ATOM 764 C CA . GLU A 1 99 ? 8.003 0.697 0.138 1.00 91.75 99 GLU A CA 1
ATOM 765 C C . GLU A 1 99 ? 7.189 -0.331 -0.652 1.00 91.75 99 GLU A C 1
ATOM 767 O O . GLU A 1 99 ? 7.710 -0.961 -1.576 1.00 91.75 99 GLU A O 1
ATOM 772 N N . GLY A 1 100 ? 5.907 -0.485 -0.320 1.00 95.81 100 GLY A N 1
ATOM 773 C CA . GLY A 1 100 ? 5.018 -1.381 -1.058 1.00 95.81 100 GLY A CA 1
ATOM 774 C C . GLY A 1 100 ? 4.369 -0.706 -2.269 1.00 95.81 100 GLY A C 1
ATOM 775 O O . GLY A 1 100 ? 5.014 -0.421 -3.280 1.00 95.81 100 GLY A O 1
ATOM 776 N N . VAL A 1 101 ? 3.064 -0.468 -2.185 1.00 98.12 101 VAL A N 1
ATOM 777 C CA . VAL A 1 101 ? 2.261 0.142 -3.253 1.00 98.12 101 VAL A CA 1
ATOM 778 C C . VAL A 1 101 ? 1.732 1.506 -2.816 1.00 98.12 101 VAL A C 1
ATOM 780 O O . VAL A 1 101 ? 1.318 1.674 -1.669 1.00 98.12 101 VAL A O 1
ATOM 783 N N . GLN A 1 102 ? 1.730 2.479 -3.728 1.00 96.94 102 GLN A N 1
ATOM 784 C CA . GLN A 1 102 ? 1.221 3.821 -3.471 1.00 96.94 102 GLN A CA 1
ATOM 785 C C . GLN A 1 102 ? 0.224 4.295 -4.527 1.00 96.94 102 GLN A C 1
ATOM 787 O O . GLN A 1 102 ? 0.363 4.025 -5.723 1.00 96.94 102 GLN A O 1
ATOM 792 N N . PHE A 1 103 ? -0.742 5.079 -4.064 1.00 98.44 103 PHE A N 1
ATOM 793 C CA . PHE A 1 103 ? -1.789 5.680 -4.872 1.00 98.44 103 PHE A CA 1
ATOM 794 C C . PHE A 1 103 ? -1.851 7.180 -4.624 1.00 98.44 103 PHE A C 1
ATOM 796 O O . PHE A 1 103 ? -1.841 7.644 -3.483 1.00 98.44 103 PHE A O 1
ATOM 803 N N . LYS A 1 104 ? -1.964 7.948 -5.703 1.00 97.75 104 LYS A N 1
ATOM 804 C CA . LYS A 1 104 ? -2.161 9.394 -5.650 1.00 97.75 104 LYS A CA 1
ATOM 805 C C . LYS A 1 104 ? -3.389 9.769 -6.469 1.00 97.75 104 LYS A C 1
ATOM 807 O O . LYS A 1 104 ? -3.300 9.931 -7.686 1.00 97.75 104 LYS A O 1
ATOM 812 N N . GLY A 1 105 ? -4.523 9.893 -5.784 1.00 97.69 105 GLY A N 1
ATOM 813 C CA . GLY A 1 105 ? -5.843 10.017 -6.407 1.00 97.69 105 GLY A CA 1
ATOM 814 C C . GLY A 1 105 ? -6.228 8.794 -7.252 1.00 97.69 105 GLY A C 1
ATOM 815 O O . GLY A 1 105 ? -5.537 7.776 -7.248 1.00 97.69 105 GLY A O 1
ATOM 816 N N . GLY A 1 106 ? -7.320 8.922 -8.008 1.00 97.62 106 GLY A N 1
ATOM 817 C CA . GLY A 1 106 ? -7.900 7.829 -8.797 1.00 97.62 106 GLY A CA 1
ATOM 818 C C . GLY A 1 106 ? -9.066 7.140 -8.087 1.00 97.62 106 GLY A C 1
ATOM 819 O O . GLY A 1 106 ? -9.445 7.513 -6.977 1.00 97.62 106 GLY A O 1
ATOM 820 N N . GLY A 1 107 ? -9.661 6.139 -8.726 1.00 98.12 107 GLY A N 1
ATOM 821 C CA . GLY A 1 107 ? -10.834 5.474 -8.174 1.00 98.12 107 GLY A CA 1
ATOM 822 C C . GLY A 1 107 ? -11.056 4.059 -8.683 1.00 98.12 107 GLY A C 1
ATOM 823 O O . GLY A 1 107 ? -10.430 3.622 -9.648 1.00 98.12 107 GLY A O 1
ATOM 824 N N . ASN A 1 108 ? -11.955 3.331 -8.021 1.00 98.75 108 ASN A N 1
ATOM 825 C CA . ASN A 1 108 ? -12.208 1.908 -8.276 1.00 98.75 108 ASN A CA 1
ATOM 826 C C . ASN A 1 108 ? -10.919 1.085 -8.124 1.00 98.75 108 ASN A C 1
ATOM 828 O O . ASN A 1 108 ? -10.398 0.523 -9.090 1.00 98.75 108 ASN A O 1
ATOM 832 N N . ILE A 1 109 ? -10.373 1.075 -6.909 1.00 98.94 109 ILE A N 1
ATOM 833 C CA . ILE A 1 109 ? -9.084 0.453 -6.590 1.00 98.94 109 ILE A CA 1
ATOM 834 C C . ILE A 1 109 ? -9.319 -0.785 -5.725 1.00 98.94 109 ILE A C 1
ATOM 836 O O . ILE A 1 109 ? -9.960 -0.710 -4.678 1.00 98.94 109 ILE A O 1
ATOM 840 N N . LEU A 1 110 ? -8.755 -1.916 -6.137 1.00 98.94 110 LEU A N 1
ATOM 841 C CA . LEU A 1 110 ? -8.786 -3.179 -5.408 1.00 98.94 110 LEU A CA 1
ATOM 842 C C . LEU A 1 110 ? -7.363 -3.623 -5.064 1.00 98.94 110 LEU A C 1
ATOM 844 O O . LEU A 1 110 ? -6.554 -3.859 -5.957 1.00 98.94 110 LEU A O 1
ATOM 848 N N . ILE A 1 111 ? -7.076 -3.763 -3.770 1.00 98.88 111 ILE A N 1
ATOM 849 C CA . ILE A 1 111 ? -5.807 -4.261 -3.232 1.00 98.88 111 ILE A CA 1
ATOM 850 C C . ILE A 1 111 ? -6.119 -5.481 -2.370 1.00 98.88 111 ILE A C 1
ATOM 852 O O . ILE A 1 111 ? -6.554 -5.341 -1.221 1.00 98.88 111 ILE A O 1
ATOM 856 N N . GLU A 1 112 ? -5.945 -6.678 -2.923 1.00 98.69 112 GLU A N 1
ATOM 857 C CA . GLU A 1 112 ? -6.441 -7.903 -2.290 1.00 98.69 112 GLU A CA 1
ATOM 858 C C . GLU A 1 112 ? -5.417 -9.034 -2.227 1.00 98.69 112 GLU A C 1
ATOM 860 O O . GLU A 1 112 ? -4.704 -9.292 -3.191 1.00 98.69 112 GLU A O 1
ATOM 865 N N . SER A 1 113 ? -5.363 -9.726 -1.086 1.00 98.19 113 SER A N 1
ATOM 866 C CA . SER A 1 113 ? -4.564 -10.944 -0.888 1.00 98.19 113 SER A CA 1
ATOM 867 C C . SER A 1 113 ? -3.073 -10.804 -1.222 1.00 98.19 113 SER A C 1
ATOM 869 O O . SER A 1 113 ? -2.413 -11.788 -1.538 1.00 98.19 113 SER A O 1
ATOM 871 N N . ASN A 1 114 ? -2.506 -9.598 -1.140 1.00 98.56 114 ASN A N 1
ATOM 872 C CA . ASN A 1 114 ? -1.077 -9.391 -1.362 1.00 98.56 114 ASN A CA 1
ATOM 873 C C . ASN A 1 114 ? -0.273 -9.701 -0.098 1.00 98.56 114 ASN A C 1
ATOM 875 O O . ASN A 1 114 ? -0.750 -9.514 1.026 1.00 98.56 114 ASN A O 1
ATOM 879 N N . ARG A 1 115 ? 0.981 -10.105 -0.296 1.00 98.12 115 ARG A N 1
ATOM 880 C CA . ARG A 1 115 ? 1.969 -10.305 0.761 1.00 98.12 115 ARG A CA 1
ATOM 881 C C . ARG A 1 115 ? 3.087 -9.275 0.642 1.00 98.12 115 ARG A C 1
ATOM 883 O O . ARG A 1 115 ? 3.736 -9.193 -0.396 1.00 98.12 115 ARG A O 1
ATOM 890 N N . PHE A 1 116 ? 3.355 -8.559 1.727 1.00 98.00 116 PHE A N 1
ATOM 891 C CA . PHE A 1 116 ? 4.474 -7.628 1.850 1.00 98.00 116 PHE A CA 1
ATOM 892 C C . PHE A 1 116 ? 5.383 -8.088 2.986 1.00 98.00 116 PHE A C 1
ATOM 894 O O . PHE A 1 116 ? 4.920 -8.225 4.120 1.00 98.00 116 PHE A O 1
ATOM 901 N N . ASP A 1 117 ? 6.658 -8.336 2.707 1.00 96.12 117 ASP A N 1
ATOM 902 C CA . ASP A 1 117 ? 7.628 -8.737 3.721 1.00 96.12 117 ASP A CA 1
ATOM 903 C C . ASP A 1 117 ? 9.050 -8.247 3.425 1.00 96.12 117 ASP A C 1
ATOM 905 O O . ASP A 1 117 ? 9.338 -7.647 2.390 1.00 96.12 117 ASP A O 1
ATOM 909 N N . ASN A 1 118 ? 9.942 -8.470 4.395 1.00 94.81 118 ASN A N 1
ATOM 910 C CA . ASN A 1 118 ? 11.369 -8.180 4.277 1.00 94.81 118 ASN A CA 1
ATOM 911 C C . ASN A 1 118 ? 11.653 -6.731 3.833 1.00 94.81 118 ASN A C 1
ATOM 913 O O . ASN A 1 118 ? 12.383 -6.487 2.872 1.00 94.81 118 ASN A O 1
ATOM 917 N N . PHE A 1 119 ? 11.023 -5.772 4.519 1.00 94.88 119 PHE A N 1
ATOM 918 C CA . PHE A 1 119 ? 11.252 -4.351 4.275 1.00 94.88 119 PHE A CA 1
ATOM 919 C C . PHE A 1 119 ? 12.701 -3.966 4.610 1.00 94.88 119 PHE A C 1
ATOM 921 O O . PHE A 1 119 ? 13.244 -4.400 5.625 1.00 94.88 119 PHE A O 1
ATOM 928 N N . GLN A 1 120 ? 13.312 -3.130 3.773 1.00 93.31 120 GLN A N 1
ATOM 929 C CA . GLN A 1 120 ? 14.697 -2.662 3.913 1.00 93.31 120 GLN A CA 1
ATOM 930 C C . GLN A 1 120 ? 14.780 -1.131 3.805 1.00 93.31 120 GLN A C 1
ATOM 932 O O . GLN A 1 120 ? 15.409 -0.616 2.879 1.00 93.31 120 GLN A O 1
ATOM 937 N N . PRO A 1 121 ? 14.103 -0.381 4.691 1.00 90.00 121 PRO A N 1
ATOM 938 C CA . PRO A 1 121 ? 14.119 1.072 4.623 1.00 90.00 121 PRO A CA 1
ATOM 939 C C . PRO A 1 121 ? 15.468 1.662 5.033 1.00 90.00 121 PRO A C 1
ATOM 941 O O . PRO A 1 121 ? 16.223 1.068 5.804 1.00 90.00 121 PRO A O 1
ATOM 944 N N . PHE A 1 122 ? 15.743 2.872 4.554 1.00 86.62 122 PHE A N 1
ATOM 945 C CA . PHE A 1 122 ? 16.812 3.711 5.076 1.00 86.62 122 PHE A CA 1
ATOM 946 C C . PHE A 1 122 ? 16.348 4.510 6.287 1.00 86.62 122 PHE A C 1
ATOM 948 O O . PHE A 1 122 ? 15.165 4.786 6.474 1.00 86.62 122 PHE A O 1
ATOM 955 N N . LEU A 1 123 ? 17.313 4.913 7.113 1.00 83.56 123 LEU A N 1
ATOM 956 C CA . LEU A 1 123 ? 17.048 5.763 8.263 1.00 83.56 123 LEU A CA 1
ATOM 957 C C . LEU A 1 123 ? 16.371 7.068 7.821 1.00 83.56 123 LEU A C 1
ATOM 959 O O . LEU A 1 123 ? 16.922 7.815 7.015 1.00 83.56 123 LEU A O 1
ATOM 963 N N . GLY A 1 124 ? 15.210 7.351 8.409 1.00 82.81 124 GLY A N 1
ATOM 964 C CA . GLY A 1 124 ? 14.413 8.540 8.101 1.00 82.81 124 GLY A CA 1
ATOM 965 C C . GLY A 1 124 ? 13.319 8.292 7.063 1.00 82.81 124 GLY A C 1
ATOM 966 O O . GLY A 1 124 ? 12.507 9.187 6.833 1.00 82.81 124 GLY A O 1
ATOM 967 N N . ASP A 1 125 ? 13.260 7.092 6.485 1.00 85.25 125 ASP A N 1
ATOM 968 C CA . ASP A 1 125 ? 12.147 6.692 5.633 1.00 85.25 125 ASP A CA 1
ATOM 969 C C . ASP A 1 125 ? 10.831 6.648 6.407 1.00 85.25 125 ASP A C 1
ATOM 971 O O . ASP A 1 125 ? 10.784 6.432 7.622 1.00 85.25 125 ASP A O 1
ATOM 975 N N . HIS A 1 126 ? 9.744 6.785 5.649 1.00 87.00 126 HIS A N 1
ATOM 976 C CA . HIS A 1 126 ? 8.388 6.503 6.095 1.00 87.00 126 HIS A CA 1
ATOM 977 C C . HIS A 1 126 ? 7.830 5.334 5.269 1.00 87.00 126 HIS A C 1
ATOM 979 O O . HIS A 1 126 ? 7.097 5.548 4.307 1.00 87.00 126 HIS A O 1
ATOM 985 N N . PRO A 1 127 ? 8.243 4.089 5.557 1.00 91.81 127 PRO A N 1
ATOM 986 C CA . PRO A 1 127 ? 8.055 2.985 4.638 1.00 91.81 127 PRO A CA 1
ATOM 987 C C . PRO A 1 127 ? 6.744 2.272 4.955 1.00 91.81 127 PRO A C 1
ATOM 989 O O . PRO A 1 127 ? 6.714 1.399 5.823 1.00 91.81 127 PRO A O 1
ATOM 992 N N . ASP A 1 128 ? 5.652 2.617 4.275 1.00 94.06 128 ASP A N 1
ATOM 993 C CA . ASP A 1 128 ? 4.393 1.880 4.417 1.00 94.06 128 ASP A CA 1
ATOM 994 C C . ASP A 1 128 ? 4.166 0.870 3.282 1.00 94.06 128 ASP A C 1
ATOM 996 O O . ASP A 1 128 ? 4.555 1.071 2.123 1.00 94.06 128 ASP A O 1
ATOM 1000 N N . ALA A 1 129 ? 3.507 -0.238 3.625 1.00 97.25 129 ALA A N 1
ATOM 1001 C CA . ALA A 1 129 ? 3.165 -1.294 2.679 1.00 97.25 129 ALA A CA 1
ATOM 1002 C C . ALA A 1 129 ? 2.102 -0.845 1.667 1.00 97.25 129 ALA A C 1
ATOM 1004 O O . ALA A 1 129 ? 2.179 -1.194 0.489 1.00 97.25 129 ALA A O 1
ATOM 1005 N N . ILE A 1 130 ? 1.106 -0.077 2.115 1.00 98.50 130 ILE A N 1
ATOM 1006 C CA . ILE A 1 130 ? 0.043 0.457 1.260 1.00 98.50 130 ILE A CA 1
ATOM 1007 C C . ILE A 1 130 ? -0.178 1.927 1.610 1.00 98.50 130 ILE A C 1
ATOM 1009 O O . ILE A 1 130 ? -0.548 2.245 2.741 1.00 98.50 130 ILE A O 1
ATOM 1013 N N . GLN A 1 131 ? 0.018 2.810 0.632 1.00 96.75 131 GLN A N 1
ATOM 1014 C CA . GLN A 1 131 ? 0.010 4.259 0.825 1.00 96.75 131 GLN A CA 1
ATOM 1015 C C . GLN A 1 131 ? -0.992 4.950 -0.091 1.00 96.75 131 GLN A C 1
ATOM 1017 O O . GLN A 1 131 ? -1.090 4.654 -1.281 1.00 96.75 131 GLN A O 1
ATOM 1022 N N . PHE A 1 132 ? -1.699 5.925 0.462 1.00 98.38 132 PHE A N 1
ATOM 1023 C CA . PHE A 1 132 ? -2.540 6.844 -0.283 1.00 98.38 132 PHE A CA 1
ATOM 1024 C C . PHE A 1 132 ? -2.149 8.272 0.055 1.00 98.38 132 PHE A C 1
ATOM 1026 O O . PHE A 1 132 ? -2.076 8.658 1.226 1.00 98.38 132 PHE A O 1
ATOM 1033 N N . PHE A 1 133 ? -1.933 9.058 -0.992 1.00 97.25 133 PHE A N 1
ATOM 1034 C CA . PHE A 1 133 ? -1.505 10.438 -0.883 1.00 97.25 133 PHE A CA 1
ATOM 1035 C C . PHE A 1 133 ? -2.409 11.380 -1.652 1.00 97.25 133 PHE A C 1
ATOM 1037 O O . PHE A 1 133 ? -2.852 11.102 -2.769 1.00 97.25 133 PHE A O 1
ATOM 1044 N N . THR A 1 134 ? -2.586 12.565 -1.080 1.00 97.94 134 THR A N 1
ATOM 1045 C CA . THR A 1 134 ? -3.122 13.719 -1.801 1.00 97.94 134 THR A CA 1
ATOM 1046 C C . THR A 1 134 ? -2.022 14.691 -2.211 1.00 97.94 134 THR A C 1
ATOM 1048 O O . THR A 1 134 ? -2.293 15.626 -2.956 1.00 97.94 134 THR A O 1
ATOM 1051 N N . ALA A 1 135 ? -0.788 14.514 -1.721 1.00 95.88 135 ALA A N 1
ATOM 1052 C CA . ALA A 1 135 ? 0.331 15.409 -1.997 1.00 95.88 135 ALA A CA 1
ATOM 1053 C C . ALA A 1 135 ? 0.523 15.626 -3.503 1.00 95.88 135 ALA A C 1
ATOM 1055 O O . ALA A 1 135 ? 0.786 14.690 -4.255 1.00 95.88 135 ALA A O 1
ATOM 1056 N N . GLY A 1 136 ? 0.413 16.879 -3.945 1.00 93.94 136 GLY A N 1
ATOM 1057 C CA . GLY A 1 136 ? 0.515 17.283 -5.349 1.00 93.94 136 GLY A CA 1
ATOM 1058 C C . GLY A 1 136 ? -0.708 16.952 -6.217 1.00 93.94 136 GLY A C 1
ATOM 1059 O O . GLY A 1 136 ? -0.551 16.859 -7.430 1.00 93.94 136 GLY A O 1
ATOM 1060 N N . LEU A 1 137 ? -1.875 16.716 -5.612 1.00 96.56 137 LEU A N 1
ATOM 1061 C CA . LEU A 1 137 ? -3.188 16.849 -6.250 1.00 96.56 137 LEU A CA 1
ATOM 1062 C C . LEU A 1 137 ? -3.636 18.308 -6.103 1.00 96.56 137 LEU A C 1
ATOM 1064 O O . LEU A 1 137 ? -4.191 18.697 -5.072 1.00 96.56 137 LEU A O 1
ATOM 1068 N N . THR A 1 138 ? -3.274 19.145 -7.069 1.00 94.31 138 THR A N 1
ATOM 1069 C CA . THR A 1 138 ? -3.413 20.609 -6.983 1.00 94.31 138 THR A CA 1
ATOM 1070 C C . THR A 1 138 ? -4.475 21.166 -7.917 1.00 94.31 138 THR A C 1
ATOM 1072 O O . THR A 1 138 ? -4.916 22.295 -7.711 1.00 94.31 138 THR A O 1
ATOM 1075 N N . ASN A 1 139 ? -4.913 20.409 -8.925 1.00 95.50 139 ASN A N 1
ATOM 1076 C CA . ASN A 1 139 ? -5.935 20.894 -9.843 1.00 95.50 139 ASN A CA 1
ATOM 1077 C C . ASN A 1 139 ? -7.312 20.875 -9.162 1.00 95.50 139 ASN A C 1
ATOM 1079 O O . ASN A 1 139 ? -7.577 19.987 -8.346 1.00 95.50 139 ASN A O 1
ATOM 1083 N N . PRO A 1 140 ? -8.228 21.800 -9.506 1.00 93.50 140 PRO A N 1
ATOM 1084 C CA . PRO A 1 140 ? -9.571 21.841 -8.918 1.00 93.50 140 PRO A CA 1
ATOM 1085 C C . PRO A 1 140 ? -10.388 20.558 -9.125 1.00 93.50 140 PRO A C 1
ATOM 1087 O O . PRO A 1 140 ? -11.252 20.240 -8.314 1.00 93.50 140 PRO A O 1
ATOM 1090 N N . THR A 1 141 ? -10.101 19.818 -10.196 1.00 94.06 141 THR A N 1
ATOM 1091 C CA . THR A 1 141 ? -10.757 18.550 -10.543 1.00 94.06 141 THR A CA 1
ATOM 1092 C C . THR A 1 141 ? -10.052 17.325 -9.969 1.00 94.06 141 THR A C 1
ATOM 1094 O O . THR A 1 141 ? -10.565 16.219 -10.119 1.00 94.06 141 THR A O 1
ATOM 1097 N N . ASP A 1 142 ? -8.886 17.488 -9.334 1.00 95.88 142 ASP A N 1
ATOM 1098 C CA . ASP A 1 142 ? -8.213 16.369 -8.683 1.00 95.88 142 ASP A CA 1
ATOM 1099 C C . ASP A 1 142 ? -9.008 15.961 -7.439 1.00 95.88 142 ASP A C 1
ATOM 1101 O O . ASP A 1 142 ? -9.360 16.802 -6.601 1.00 95.88 142 ASP A O 1
ATOM 1105 N N . LEU A 1 143 ? -9.253 14.658 -7.318 1.00 97.25 143 LEU A N 1
ATOM 1106 C CA . LEU A 1 143 ? -9.880 14.026 -6.165 1.00 97.25 143 LEU A CA 1
ATOM 1107 C C . LEU A 1 143 ? -8.864 13.122 -5.470 1.00 97.25 143 LEU A C 1
ATOM 1109 O O . LEU A 1 143 ? -8.058 12.454 -6.128 1.00 97.25 143 LEU A O 1
ATOM 1113 N N . ALA A 1 144 ? -8.929 13.066 -4.140 1.00 98.44 144 ALA A N 1
ATOM 1114 C CA . ALA A 1 144 ? -8.307 11.980 -3.399 1.00 98.44 144 ALA A CA 1
ATOM 1115 C C . ALA A 1 144 ? -8.925 10.635 -3.815 1.00 98.44 144 ALA A C 1
ATOM 1117 O O . ALA A 1 144 ? -9.975 10.579 -4.459 1.00 98.44 144 ALA A O 1
ATOM 1118 N N . SER A 1 145 ? -8.267 9.541 -3.441 1.00 98.69 145 SER A N 1
ATOM 1119 C CA . SER A 1 145 ? -8.712 8.219 -3.882 1.00 98.69 145 SER A CA 1
ATOM 1120 C C . SER A 1 145 ? -10.111 7.877 -3.363 1.00 98.69 145 SER A C 1
ATOM 1122 O O . SER A 1 145 ? -10.439 8.161 -2.207 1.00 98.69 145 SER A O 1
ATOM 1124 N N . HIS A 1 146 ? -10.930 7.250 -4.203 1.00 98.75 146 HIS A N 1
ATOM 1125 C CA . HIS A 1 146 ? -12.291 6.854 -3.841 1.00 98.75 146 HIS A CA 1
ATOM 1126 C C . HIS A 1 146 ? -12.675 5.478 -4.391 1.00 98.75 146 HIS A C 1
ATOM 1128 O O . HIS A 1 146 ? -12.058 4.987 -5.330 1.00 98.75 146 HIS A O 1
ATOM 1134 N N . ASP A 1 147 ? -13.695 4.843 -3.808 1.00 98.88 147 ASP A N 1
ATOM 1135 C CA . ASP A 1 147 ? -14.108 3.479 -4.185 1.00 98.88 147 ASP A CA 1
ATOM 1136 C C . ASP A 1 147 ? -12.942 2.489 -4.066 1.00 98.88 147 ASP A C 1
ATOM 1138 O O . ASP A 1 147 ? -12.519 1.852 -5.033 1.00 98.88 147 ASP A O 1
ATOM 1142 N N . VAL A 1 148 ? -12.376 2.420 -2.861 1.00 98.94 148 VAL A N 1
ATOM 1143 C CA . VAL A 1 148 ? -11.177 1.632 -2.570 1.00 98.94 148 VAL A CA 1
ATOM 1144 C C . VAL A 1 148 ? -11.532 0.453 -1.679 1.00 98.94 148 VAL A C 1
ATOM 1146 O O . VAL A 1 148 ? -12.148 0.621 -0.625 1.00 98.94 148 VAL A O 1
ATOM 1149 N N . LEU A 1 149 ? -11.070 -0.735 -2.059 1.00 98.94 149 LEU A N 1
ATOM 1150 C CA . LEU A 1 149 ? -11.113 -1.929 -1.230 1.00 98.94 149 LEU A CA 1
ATOM 1151 C C . LEU A 1 149 ? -9.698 -2.455 -0.964 1.00 98.94 149 LEU A C 1
ATOM 1153 O O . LEU A 1 149 ? -8.988 -2.840 -1.889 1.00 98.94 149 LEU A O 1
ATOM 1157 N N . ILE A 1 150 ? -9.326 -2.532 0.314 1.00 98.94 150 ILE A N 1
ATOM 1158 C CA . ILE A 1 150 ? -8.077 -3.125 0.806 1.00 98.94 150 ILE A CA 1
ATOM 1159 C C . ILE A 1 150 ? -8.433 -4.349 1.651 1.00 98.94 150 ILE A C 1
ATOM 1161 O O . ILE A 1 150 ? -8.907 -4.213 2.781 1.00 98.94 150 ILE A O 1
ATOM 1165 N N . SER A 1 151 ? -8.258 -5.551 1.105 1.00 98.75 151 SER A N 1
ATOM 1166 C CA . SER A 1 151 ? -8.864 -6.772 1.648 1.00 98.75 151 SER A CA 1
ATOM 1167 C C . SER A 1 151 ? -7.862 -7.911 1.790 1.00 98.75 151 SER A C 1
ATOM 1169 O O . SER A 1 151 ? -7.165 -8.245 0.841 1.00 98.75 151 SER A O 1
ATOM 1171 N N . GLY A 1 152 ? -7.805 -8.553 2.955 1.00 98.38 152 GLY A N 1
ATOM 1172 C CA . GLY A 1 152 ? -7.123 -9.844 3.084 1.00 98.38 152 GLY A CA 1
ATOM 1173 C C . GLY A 1 152 ? -5.612 -9.822 2.835 1.00 98.38 152 GLY A C 1
ATOM 1174 O O . GLY A 1 152 ? -5.048 -10.870 2.551 1.00 98.38 152 GLY A O 1
ATOM 1175 N N . ASN A 1 153 ? -4.939 -8.672 2.915 1.00 98.75 153 ASN A N 1
ATOM 1176 C CA . ASN A 1 153 ? -3.492 -8.592 2.709 1.00 98.75 153 ASN A CA 1
ATOM 1177 C C . ASN A 1 153 ? -2.729 -9.027 3.969 1.00 98.75 153 ASN A C 1
ATOM 1179 O O . ASN A 1 153 ? -3.199 -8.822 5.094 1.00 98.75 153 ASN A O 1
ATOM 1183 N N . LEU A 1 154 ? -1.527 -9.568 3.777 1.00 98.44 154 LEU A N 1
ATOM 1184 C CA . LEU A 1 154 ? -0.566 -9.850 4.838 1.00 98.44 154 LEU A CA 1
ATOM 1185 C C . LEU A 1 154 ? 0.621 -8.895 4.734 1.00 98.44 154 LEU A C 1
ATOM 1187 O O . LEU A 1 154 ? 1.344 -8.883 3.742 1.00 98.44 154 LEU A O 1
ATOM 1191 N N . ILE A 1 155 ? 0.846 -8.128 5.794 1.00 98.12 155 ILE A N 1
ATOM 1192 C CA . ILE A 1 155 ? 1.965 -7.200 5.918 1.00 98.12 155 ILE A CA 1
ATOM 1193 C C . ILE A 1 155 ? 2.830 -7.654 7.091 1.00 98.12 155 ILE A C 1
ATOM 1195 O O . ILE A 1 155 ? 2.388 -7.651 8.240 1.00 98.12 155 ILE A O 1
ATOM 1199 N N . ILE A 1 156 ? 4.068 -8.044 6.802 1.00 95.88 156 ILE A N 1
ATOM 1200 C CA . ILE A 1 156 ? 5.087 -8.397 7.790 1.00 95.88 156 ILE A CA 1
ATOM 1201 C C . ILE A 1 156 ? 6.122 -7.276 7.789 1.00 95.88 156 ILE A C 1
ATOM 1203 O O . ILE A 1 156 ? 7.054 -7.257 6.984 1.00 95.88 156 ILE A O 1
ATOM 1207 N N . ALA A 1 157 ? 5.931 -6.321 8.690 1.00 92.62 157 ALA A N 1
ATOM 1208 C CA . ALA A 1 157 ? 6.790 -5.157 8.800 1.00 92.62 157 ALA A CA 1
ATOM 1209 C C . ALA A 1 157 ? 8.174 -5.517 9.377 1.00 92.62 157 ALA A C 1
ATOM 1211 O O . ALA A 1 157 ? 8.319 -6.295 10.329 1.00 92.62 157 ALA A O 1
ATOM 1212 N N . ALA A 1 158 ? 9.206 -4.893 8.815 1.00 88.12 158 ALA A N 1
ATOM 1213 C CA . ALA A 1 158 ? 10.551 -4.819 9.376 1.00 88.12 158 ALA A CA 1
ATOM 1214 C C . ALA A 1 158 ? 10.763 -3.480 10.112 1.00 88.12 158 ALA A C 1
ATOM 1216 O O . ALA A 1 158 ? 9.800 -2.793 10.457 1.00 88.12 158 ALA A O 1
ATOM 1217 N N . ASP A 1 159 ? 12.012 -3.137 10.432 1.00 81.12 159 ASP A N 1
ATOM 1218 C CA . ASP A 1 159 ? 12.344 -1.908 11.165 1.00 81.12 159 ASP A CA 1
ATOM 1219 C C . ASP A 1 159 ? 11.780 -0.663 10.469 1.00 81.12 159 ASP A C 1
ATOM 1221 O O . ASP A 1 159 ? 11.809 -0.571 9.250 1.00 81.12 159 ASP A O 1
ATOM 1225 N N . GLN A 1 160 ? 11.223 0.271 11.249 1.00 85.56 160 GLN A N 1
ATOM 1226 C CA . GLN A 1 160 ? 10.578 1.527 10.808 1.00 85.56 160 GLN A CA 1
ATOM 1227 C C . GLN A 1 160 ? 9.349 1.392 9.895 1.00 85.56 160 GLN A C 1
ATOM 1229 O O . GLN A 1 160 ? 8.582 2.349 9.793 1.00 85.56 160 GLN A O 1
ATOM 1234 N N . SER A 1 161 ? 9.124 0.230 9.282 1.00 90.56 161 SER A N 1
ATOM 1235 C CA . SER A 1 161 ? 8.026 0.028 8.341 1.00 90.56 161 SER A CA 1
ATOM 1236 C C . SER A 1 161 ? 6.645 -0.025 8.992 1.00 90.56 161 SER A C 1
ATOM 1238 O O . SER A 1 161 ? 6.469 -0.268 10.193 1.00 90.56 161 SER A O 1
ATOM 1240 N N . GLN A 1 162 ? 5.655 0.258 8.160 1.00 92.88 162 GLN A N 1
ATOM 1241 C CA . GLN A 1 162 ? 4.290 0.580 8.527 1.00 92.88 162 GLN A CA 1
ATOM 1242 C C . GLN A 1 162 ? 3.302 -0.232 7.681 1.00 92.88 162 GLN A C 1
ATOM 1244 O O . GLN A 1 162 ? 3.646 -0.792 6.639 1.00 92.88 162 GLN A O 1
ATOM 1249 N N . GLY A 1 163 ? 2.059 -0.317 8.145 1.00 96.38 163 GLY A N 1
ATOM 1250 C CA . GLY A 1 163 ? 0.985 -1.046 7.486 1.00 96.38 163 GLY A CA 1
ATOM 1251 C C . GLY A 1 163 ? 0.318 -0.233 6.381 1.00 96.38 163 GLY A C 1
ATOM 1252 O O . GLY A 1 163 ? 0.836 -0.119 5.271 1.00 96.38 163 GLY A O 1
ATOM 1253 N N . ILE A 1 164 ? -0.877 0.275 6.683 1.00 98.19 164 ILE A N 1
ATOM 1254 C CA . ILE A 1 164 ? -1.735 0.992 5.735 1.00 98.19 164 ILE A CA 1
ATOM 1255 C C . ILE A 1 164 ? -1.825 2.458 6.147 1.00 98.19 164 ILE A C 1
ATOM 1257 O O . ILE A 1 164 ? -2.199 2.756 7.285 1.00 98.19 164 ILE A O 1
ATOM 1261 N N . PHE A 1 165 ? -1.542 3.367 5.217 1.00 97.50 165 PHE A N 1
ATOM 1262 C CA . PHE A 1 165 ? -1.503 4.799 5.483 1.00 97.50 165 PHE A CA 1
ATOM 1263 C C . PHE A 1 165 ? -2.258 5.605 4.426 1.00 97.50 165 PHE A C 1
ATOM 1265 O O . PHE A 1 165 ? -1.971 5.519 3.235 1.00 97.50 165 PHE A O 1
ATOM 1272 N N . LEU A 1 166 ? -3.237 6.397 4.861 1.00 98.25 166 LEU A N 1
ATOM 1273 C CA . LEU A 1 166 ? -3.933 7.382 4.037 1.00 98.25 166 LEU A CA 1
ATOM 1274 C C . LEU A 1 166 ? -3.647 8.761 4.627 1.00 98.25 166 LEU A C 1
ATOM 1276 O O . LEU A 1 166 ? -4.129 9.079 5.717 1.00 98.25 166 LEU A O 1
ATOM 1280 N N . ALA A 1 167 ? -2.897 9.585 3.901 1.00 96.56 167 ALA A N 1
ATOM 1281 C CA . ALA A 1 167 ? -2.598 10.957 4.293 1.00 96.56 167 ALA A CA 1
ATOM 1282 C C . ALA A 1 167 ? -3.333 11.964 3.408 1.00 96.56 167 ALA A C 1
ATOM 1284 O O . ALA A 1 167 ? -3.422 11.785 2.192 1.00 96.56 167 ALA A O 1
ATOM 1285 N N . ASP A 1 168 ? -3.826 13.041 4.022 1.00 96.56 168 ASP A N 1
ATOM 1286 C CA . ASP A 1 168 ? -4.434 14.186 3.335 1.00 96.56 168 ASP A CA 1
ATOM 1287 C C . ASP A 1 168 ? -3.528 15.422 3.449 1.00 96.56 168 ASP A C 1
ATOM 1289 O O . ASP A 1 168 ? -3.827 16.389 4.149 1.00 96.56 168 ASP A O 1
ATOM 1293 N N . GLN A 1 169 ? -2.370 15.384 2.788 1.00 96.69 169 GLN A N 1
ATOM 1294 C CA . GLN A 1 169 ? -1.396 16.482 2.834 1.00 96.69 169 GLN A CA 1
ATOM 1295 C C . GLN A 1 169 ? -1.889 17.777 2.179 1.00 96.69 169 GLN A C 1
ATOM 1297 O O . GLN A 1 169 ? -1.363 18.847 2.470 1.00 96.69 169 GLN A O 1
ATOM 1302 N N . ASN A 1 170 ? -2.890 17.686 1.300 1.00 96.12 170 ASN A N 1
ATOM 1303 C CA . ASN A 1 170 ? -3.434 18.835 0.575 1.00 96.12 170 ASN A CA 1
ATOM 1304 C C . ASN A 1 170 ? -4.754 19.333 1.185 1.00 96.12 170 ASN A C 1
ATOM 1306 O O . ASN A 1 170 ? -5.377 20.227 0.616 1.00 96.12 170 ASN A O 1
ATOM 1310 N N . SER A 1 171 ? -5.176 18.778 2.331 1.00 95.56 171 SER A N 1
ATOM 1311 C CA . SER A 1 171 ? -6.438 19.125 2.996 1.00 95.56 171 SER A CA 1
ATOM 1312 C C . SER A 1 171 ? -7.645 19.038 2.053 1.00 95.56 171 SER A C 1
ATOM 1314 O O . SER A 1 171 ? -8.557 19.862 2.103 1.00 95.56 171 SER A O 1
ATOM 1316 N N . LEU A 1 172 ? -7.658 18.052 1.153 1.00 96.94 172 LEU A N 1
ATOM 1317 C CA . LEU A 1 172 ? -8.718 17.896 0.162 1.00 96.94 172 LEU A CA 1
ATOM 1318 C C . LEU A 1 172 ? -10.067 17.597 0.813 1.00 96.94 172 LEU A C 1
ATOM 1320 O O . LEU A 1 172 ? -11.096 17.990 0.252 1.00 96.94 172 LEU A O 1
ATOM 1324 N N . GLN A 1 173 ? -10.078 16.982 2.001 1.00 95.56 173 GLN A N 1
ATOM 1325 C CA . GLN A 1 173 ? -11.311 16.694 2.728 1.00 95.56 173 GLN A CA 1
ATOM 1326 C C . GLN A 1 173 ? -12.138 17.956 3.004 1.00 95.56 173 GLN A C 1
ATOM 1328 O O . GLN A 1 173 ? -13.348 17.943 2.783 1.00 95.56 173 GLN A O 1
ATOM 1333 N N . SER A 1 174 ? -11.512 19.061 3.426 1.00 93.19 174 SER A N 1
ATOM 1334 C CA . SER A 1 174 ? -12.236 20.304 3.744 1.00 93.19 174 SER A CA 1
ATOM 1335 C C . SER A 1 174 ? -12.863 20.963 2.511 1.00 93.19 174 SER A C 1
ATOM 1337 O O . SER A 1 174 ? -13.821 21.721 2.636 1.00 93.19 174 SER A O 1
ATOM 1339 N N . SER A 1 175 ? -12.362 20.633 1.317 1.00 93.62 175 SER A N 1
ATOM 1340 C CA . SER A 1 175 ? -12.886 21.110 0.032 1.00 93.62 175 SER A CA 1
ATOM 1341 C C . SER A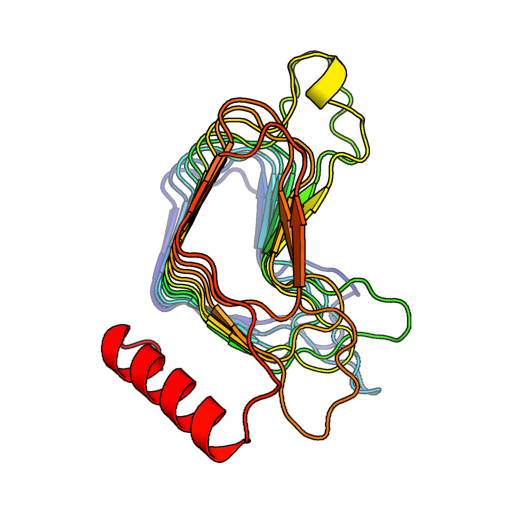 1 175 ? -13.912 20.169 -0.615 1.00 93.62 175 SER A C 1
ATOM 1343 O O . SER A 1 175 ? -14.317 20.401 -1.751 1.00 93.62 175 SER A O 1
ATOM 1345 N N . GLY A 1 176 ? -14.308 19.083 0.062 1.00 94.88 176 GLY A N 1
ATOM 1346 C CA . GLY A 1 176 ? -15.223 18.077 -0.492 1.00 94.88 176 GLY A CA 1
ATOM 1347 C C . GLY A 1 176 ? -14.600 17.170 -1.563 1.00 94.88 176 GLY A C 1
ATOM 1348 O O . GLY A 1 176 ? -15.319 16.433 -2.233 1.00 94.88 176 GLY A O 1
ATOM 1349 N N . ARG A 1 177 ? -13.269 17.206 -1.718 1.00 97.69 177 ARG A N 1
ATOM 1350 C CA . ARG A 1 177 ? -12.488 16.413 -2.688 1.00 97.69 177 ARG A CA 1
ATOM 1351 C C . ARG A 1 177 ? -11.634 15.325 -2.026 1.00 97.69 177 ARG A C 1
ATOM 1353 O O . ARG A 1 177 ? -10.764 14.745 -2.673 1.00 97.69 177 ARG A O 1
ATOM 1360 N N . GLY A 1 178 ? -11.834 15.109 -0.725 1.00 98.06 178 GLY A N 1
ATOM 1361 C CA . GLY A 1 178 ? -11.100 14.137 0.081 1.00 98.06 178 GLY A CA 1
ATOM 1362 C C . GLY A 1 178 ? -11.514 12.691 -0.176 1.00 98.06 178 GLY A C 1
ATOM 1363 O O . GLY A 1 178 ? -12.273 12.384 -1.097 1.00 98.06 178 GLY A O 1
ATOM 1364 N N . TYR A 1 179 ? -10.958 11.792 0.631 1.00 98.69 179 TYR A N 1
ATOM 1365 C CA . TYR A 1 179 ? -11.151 10.354 0.488 1.00 98.69 179 TYR A CA 1
ATOM 1366 C C . TYR A 1 179 ? -12.618 9.962 0.677 1.00 98.69 179 TYR A C 1
ATOM 1368 O O . TYR A 1 179 ? -13.285 10.448 1.594 1.00 98.69 179 TYR A O 1
ATOM 1376 N N . LYS A 1 180 ? -13.117 9.035 -0.150 1.00 98.62 180 LYS A N 1
ATOM 1377 C CA . LYS A 1 180 ? -14.525 8.620 -0.102 1.00 98.62 180 LYS A CA 1
ATOM 1378 C C . LYS A 1 180 ? -14.733 7.141 -0.417 1.00 98.62 180 LYS A C 1
ATOM 1380 O O . LYS A 1 180 ? -14.145 6.630 -1.362 1.00 98.62 180 LYS A O 1
ATOM 1385 N N . ARG A 1 181 ? -15.635 6.475 0.313 1.00 98.75 181 ARG A N 1
ATOM 1386 C CA . ARG A 1 181 ? -16.010 5.060 0.118 1.00 98.75 181 ARG A CA 1
ATOM 1387 C C . ARG A 1 181 ? -14.779 4.154 0.126 1.00 98.75 181 ARG A C 1
ATOM 1389 O O . ARG A 1 181 ? -14.392 3.586 -0.893 1.00 98.75 181 ARG A O 1
ATOM 1396 N N . ILE A 1 182 ? -14.153 4.054 1.295 1.00 98.88 182 ILE A N 1
ATOM 1397 C CA . ILE A 1 182 ? -12.978 3.205 1.506 1.00 98.88 182 ILE A CA 1
ATOM 1398 C C . ILE A 1 182 ? -13.336 2.077 2.467 1.00 98.88 182 ILE A C 1
ATOM 1400 O O . ILE A 1 182 ? -13.866 2.312 3.552 1.00 98.88 182 ILE A O 1
ATOM 1404 N N . ALA A 1 183 ? -13.008 0.848 2.081 1.00 98.94 183 ALA A N 1
ATOM 1405 C CA . ALA A 1 183 ? -13.144 -0.336 2.912 1.00 98.94 183 ALA A CA 1
ATOM 1406 C C . ALA A 1 183 ? -11.775 -0.989 3.139 1.00 98.94 183 ALA A C 1
ATOM 1408 O O . ALA A 1 183 ? -11.083 -1.350 2.190 1.00 98.94 183 ALA A O 1
ATOM 1409 N N . ILE A 1 184 ? -11.401 -1.182 4.402 1.00 98.94 184 ILE A N 1
ATOM 1410 C CA . ILE A 1 184 ? -10.175 -1.861 4.831 1.00 98.94 184 ILE A CA 1
ATOM 1411 C C . ILE A 1 184 ? -10.595 -3.065 5.667 1.00 98.94 184 ILE A C 1
ATOM 1413 O O . ILE A 1 184 ? -11.082 -2.905 6.786 1.00 98.94 184 ILE A O 1
ATOM 1417 N N . ARG A 1 185 ? -10.462 -4.282 5.137 1.00 98.81 185 ARG A N 1
ATOM 1418 C CA . ARG A 1 185 ? -11.029 -5.474 5.778 1.00 98.81 185 ARG A CA 1
ATOM 1419 C C . ARG A 1 185 ? -10.080 -6.658 5.847 1.00 98.81 185 ARG A C 1
ATOM 1421 O O . ARG A 1 185 ? -9.413 -6.986 4.873 1.00 98.81 185 ARG A O 1
ATOM 1428 N N . ARG A 1 186 ? -10.104 -7.363 6.980 1.00 98.44 186 ARG A N 1
ATOM 1429 C CA . ARG A 1 186 ? -9.442 -8.669 7.162 1.00 98.44 186 ARG A CA 1
ATOM 1430 C C . ARG A 1 186 ? -7.949 -8.685 6.808 1.00 98.44 186 ARG A C 1
ATOM 1432 O O . ARG A 1 186 ? -7.425 -9.721 6.418 1.00 98.44 186 ARG A O 1
ATOM 1439 N N . ASN A 1 187 ? -7.262 -7.550 6.927 1.00 98.69 187 ASN A N 1
ATOM 1440 C CA . ASN A 1 187 ? -5.817 -7.486 6.734 1.00 98.69 187 ASN A CA 1
ATOM 1441 C C . ASN A 1 187 ? -5.101 -7.921 8.017 1.00 98.69 187 ASN A C 1
ATOM 1443 O O . ASN A 1 187 ? -5.556 -7.622 9.126 1.00 98.69 187 ASN A O 1
ATOM 1447 N N . ILE A 1 188 ? -3.965 -8.592 7.863 1.00 98.06 188 ILE A N 1
ATOM 1448 C CA . ILE A 1 188 ? -3.082 -8.982 8.962 1.00 98.06 188 ILE A CA 1
ATOM 1449 C C . ILE A 1 188 ? -1.805 -8.158 8.848 1.00 98.06 188 ILE A C 1
ATOM 1451 O O . ILE A 1 188 ? -1.127 -8.188 7.826 1.00 98.06 188 ILE A O 1
ATOM 1455 N N . ILE A 1 189 ? -1.480 -7.420 9.905 1.00 97.50 189 ILE A N 1
ATOM 1456 C CA . ILE A 1 189 ? -0.379 -6.458 9.932 1.00 97.50 189 ILE A CA 1
ATOM 1457 C C . ILE A 1 189 ? 0.472 -6.760 11.155 1.00 97.50 189 ILE A C 1
ATOM 1459 O O . ILE A 1 189 ? 0.070 -6.495 12.286 1.00 97.50 189 ILE A O 1
ATOM 1463 N N . VAL A 1 190 ? 1.648 -7.334 10.940 1.00 94.94 190 VAL A N 1
ATOM 1464 C CA . VAL A 1 190 ? 2.539 -7.798 12.002 1.00 94.94 190 VAL A CA 1
ATOM 1465 C C . VAL A 1 190 ? 3.734 -6.869 12.111 1.00 94.94 190 VAL A C 1
ATOM 1467 O O . VAL A 1 190 ? 4.457 -6.674 11.143 1.00 94.94 190 VAL A O 1
ATOM 1470 N N . GLY A 1 191 ? 3.978 -6.343 13.310 1.00 91.94 191 GLY A N 1
ATOM 1471 C CA . GLY A 1 191 ? 5.224 -5.649 13.637 1.00 91.94 191 GLY A CA 1
ATOM 1472 C C . GLY A 1 191 ? 5.353 -4.223 13.097 1.00 91.94 191 GLY A C 1
ATOM 1473 O O . GLY A 1 191 ? 6.443 -3.670 13.190 1.00 91.94 191 GLY A O 1
ATOM 1474 N N . ALA A 1 192 ? 4.282 -3.625 12.562 1.00 91.75 192 ALA A N 1
ATOM 1475 C CA . ALA A 1 192 ? 4.300 -2.223 12.140 1.00 91.75 192 ALA A CA 1
ATOM 1476 C C . ALA A 1 192 ? 4.607 -1.313 13.337 1.00 91.75 192 ALA A C 1
ATOM 1478 O O . ALA A 1 192 ? 4.117 -1.562 14.443 1.00 91.75 192 ALA A O 1
ATOM 1479 N N . VAL A 1 193 ? 5.421 -0.274 13.131 1.00 86.50 193 VAL A N 1
ATOM 1480 C CA . VAL A 1 193 ? 5.892 0.553 14.252 1.00 86.50 193 VAL A CA 1
ATOM 1481 C C . VAL A 1 193 ? 4.796 1.509 14.737 1.00 86.50 193 VAL A C 1
ATOM 1483 O O . VAL A 1 193 ? 4.376 1.381 15.881 1.00 86.50 193 VAL A O 1
ATOM 1486 N N . TRP A 1 194 ? 4.293 2.405 13.877 1.00 85.38 194 TRP A N 1
ATOM 1487 C CA . TRP A 1 194 ? 3.421 3.548 14.218 1.00 85.38 194 TRP A CA 1
ATOM 1488 C C . TRP A 1 194 ? 2.017 3.512 13.603 1.00 85.38 194 TRP A C 1
ATOM 1490 O O . TRP A 1 194 ? 1.096 4.150 14.114 1.00 85.38 194 TRP A O 1
ATOM 1500 N N . HIS A 1 195 ? 1.855 2.836 12.476 1.00 90.56 195 HIS A N 1
ATOM 1501 C CA . HIS A 1 195 ? 0.663 2.847 11.648 1.00 90.56 195 HIS A CA 1
ATOM 1502 C C . HIS A 1 195 ? 0.336 1.401 11.307 1.00 90.56 195 HIS A C 1
ATOM 1504 O O . HIS A 1 195 ? 0.838 0.853 10.332 1.00 90.56 195 HIS A O 1
ATOM 1510 N N . GLY A 1 196 ? -0.500 0.760 12.126 1.00 95.75 196 GLY A N 1
ATOM 1511 C CA . GLY A 1 196 ? -1.144 -0.476 11.692 1.00 95.75 196 GLY A CA 1
ATOM 1512 C C . GLY A 1 196 ? -2.081 -0.139 10.544 1.00 95.75 196 GLY A C 1
ATOM 1513 O O . GLY A 1 196 ? -1.863 -0.527 9.401 1.00 95.75 196 GLY A O 1
ATOM 1514 N N . ILE A 1 197 ? -3.078 0.687 10.854 1.00 98.06 197 ILE A N 1
ATOM 1515 C CA . ILE A 1 197 ? -3.930 1.347 9.867 1.00 98.06 197 ILE A CA 1
ATOM 1516 C C . ILE A 1 197 ? -4.088 2.793 10.310 1.00 98.06 197 ILE A C 1
ATOM 1518 O O . ILE A 1 197 ? -4.670 3.061 11.357 1.00 98.06 197 ILE A O 1
ATOM 1522 N N . THR A 1 198 ? -3.605 3.742 9.526 1.00 97.25 198 THR A N 1
ATOM 1523 C CA . THR A 1 198 ? -3.876 5.154 9.767 1.00 97.25 198 THR A CA 1
ATOM 1524 C C . THR A 1 198 ? -4.619 5.738 8.593 1.00 97.25 198 THR A C 1
ATOM 1526 O O . THR A 1 198 ? -4.088 5.821 7.492 1.00 97.25 198 THR A O 1
ATOM 1529 N N . ALA A 1 199 ? -5.853 6.156 8.855 1.00 97.19 199 ALA A N 1
ATOM 1530 C CA . ALA A 1 199 ? -6.645 6.914 7.913 1.00 97.19 199 ALA A CA 1
ATOM 1531 C C . ALA A 1 199 ? -6.758 8.373 8.367 1.00 97.19 199 ALA A C 1
ATOM 1533 O O . ALA A 1 199 ? -7.177 8.645 9.499 1.00 97.19 199 ALA A O 1
ATOM 1534 N N . ALA A 1 200 ? -6.419 9.304 7.471 1.00 96.12 200 ALA A N 1
ATOM 1535 C CA . ALA A 1 200 ? -6.952 10.665 7.489 1.00 96.12 200 ALA A CA 1
ATOM 1536 C C . ALA A 1 200 ? -8.498 10.635 7.495 1.00 96.12 200 ALA A C 1
ATOM 1538 O O . ALA A 1 200 ? -9.090 9.570 7.308 1.00 96.12 200 ALA A O 1
ATOM 1539 N N . PRO A 1 201 ? -9.189 11.765 7.722 1.00 97.44 201 PRO A N 1
ATOM 1540 C CA . PRO A 1 201 ? -10.639 11.797 7.601 1.00 97.44 201 PRO A CA 1
ATOM 1541 C C . PRO A 1 201 ? -11.123 11.296 6.231 1.00 97.44 201 PRO A C 1
ATOM 1543 O O . PRO A 1 201 ? -10.594 11.701 5.199 1.00 97.44 201 PRO A O 1
ATOM 1546 N N . VAL A 1 202 ? -12.123 10.414 6.239 1.00 98.19 202 VAL A N 1
ATOM 1547 C CA . VAL A 1 202 ? -12.718 9.806 5.038 1.00 98.19 202 VAL A CA 1
ATOM 1548 C C . VAL A 1 202 ? -14.241 9.899 5.128 1.00 98.19 202 VAL A C 1
ATOM 1550 O O . VAL A 1 202 ? -14.829 9.666 6.187 1.00 98.19 202 VAL A O 1
ATOM 1553 N N . ASP A 1 203 ? -14.892 10.178 4.004 1.00 98.25 203 ASP A N 1
ATOM 1554 C CA . ASP A 1 203 ? -16.341 10.055 3.866 1.00 98.25 203 ASP A CA 1
ATOM 1555 C C . ASP A 1 203 ? -16.732 8.606 3.547 1.00 98.25 203 ASP A C 1
ATOM 1557 O O . ASP A 1 203 ? -16.384 8.077 2.493 1.00 98.25 203 ASP A O 1
ATOM 1561 N N . SER A 1 204 ? -17.490 7.970 4.436 1.00 98.44 204 SER A N 1
ATOM 1562 C CA . SER A 1 204 ? -17.903 6.565 4.344 1.00 98.44 204 SER A CA 1
ATOM 1563 C C . SER A 1 204 ? -16.696 5.606 4.381 1.00 98.44 204 SER A C 1
ATOM 1565 O O . SER A 1 204 ? -16.289 5.031 3.367 1.00 98.44 204 SER A O 1
ATOM 1567 N N . LEU A 1 205 ? -16.109 5.440 5.571 1.00 98.81 205 LEU A N 1
ATOM 1568 C CA . LEU A 1 205 ? -14.984 4.532 5.835 1.00 98.81 205 LEU A CA 1
ATOM 1569 C C . LEU A 1 205 ? -15.442 3.310 6.620 1.00 98.81 205 LEU A C 1
ATOM 1571 O O . LEU A 1 205 ? -16.111 3.436 7.638 1.00 98.81 205 LEU A O 1
ATOM 1575 N N . THR A 1 206 ? -15.032 2.125 6.188 1.00 98.81 206 THR A N 1
ATOM 1576 C CA . THR A 1 206 ? -15.263 0.876 6.918 1.00 98.81 206 THR A CA 1
ATOM 1577 C C . THR A 1 206 ? -13.930 0.194 7.196 1.00 98.81 206 THR A C 1
ATOM 1579 O O . THR A 1 206 ? -13.208 -0.146 6.263 1.00 98.81 206 THR A O 1
ATOM 1582 N N . ILE A 1 207 ? -13.595 -0.026 8.466 1.00 98.81 207 ILE A N 1
ATOM 1583 C CA . ILE A 1 207 ? -12.413 -0.786 8.889 1.00 98.81 207 ILE A CA 1
ATOM 1584 C C . ILE A 1 207 ? -12.906 -1.984 9.700 1.00 98.81 207 ILE A C 1
ATOM 1586 O O . ILE A 1 207 ? -13.379 -1.805 10.823 1.00 98.81 207 ILE A O 1
ATOM 1590 N N . VAL A 1 208 ? -12.848 -3.192 9.128 1.00 98.81 208 VAL A N 1
ATOM 1591 C CA . VAL A 1 208 ? -13.503 -4.377 9.717 1.00 98.81 208 VAL A CA 1
ATOM 1592 C C . VAL A 1 208 ? -12.616 -5.615 9.765 1.00 98.81 208 VAL A C 1
ATOM 1594 O O . VAL A 1 208 ? -12.066 -6.042 8.748 1.00 98.81 208 VAL A O 1
ATOM 1597 N N . GLY A 1 209 ? -12.535 -6.253 10.933 1.00 98.56 209 GLY A N 1
ATOM 1598 C CA . GLY A 1 209 ? -11.895 -7.562 11.084 1.00 98.56 209 GLY A CA 1
ATOM 1599 C C . GLY A 1 209 ? -10.384 -7.573 10.832 1.00 98.56 209 GLY A C 1
ATOM 1600 O O . GLY A 1 209 ? -9.832 -8.624 10.514 1.00 98.56 209 GLY A O 1
ATOM 1601 N N . ASN A 1 210 ? -9.708 -6.424 10.889 1.00 98.62 210 ASN A N 1
ATOM 1602 C CA . ASN A 1 210 ? -8.259 -6.334 10.697 1.00 98.62 210 ASN A CA 1
ATOM 1603 C C . ASN A 1 210 ? -7.516 -6.690 11.985 1.00 98.62 210 ASN A C 1
ATOM 1605 O O . ASN A 1 210 ? -8.006 -6.441 13.085 1.00 98.62 210 ASN A O 1
ATOM 1609 N N . ARG A 1 211 ? -6.300 -7.221 11.851 1.00 97.38 211 ARG A N 1
ATOM 1610 C CA . ARG A 1 211 ? -5.444 -7.608 12.978 1.00 97.38 211 ARG A CA 1
ATOM 1611 C C . ARG A 1 211 ? -4.093 -6.908 12.874 1.00 97.38 211 ARG A C 1
ATOM 1613 O O . ARG A 1 211 ? -3.223 -7.332 12.120 1.00 97.38 211 ARG A O 1
ATOM 1620 N N . ALA A 1 212 ? -3.924 -5.843 13.647 1.00 96.12 212 ALA A N 1
ATOM 1621 C CA . ALA A 1 212 ? -2.698 -5.072 13.808 1.00 96.12 212 ALA A CA 1
ATOM 1622 C C . ALA A 1 212 ? -1.921 -5.575 15.041 1.00 96.12 212 ALA A C 1
ATOM 1624 O O . ALA A 1 212 ? -2.147 -5.176 16.184 1.00 96.12 212 ALA A O 1
ATOM 1625 N N . ILE A 1 213 ? -1.014 -6.519 14.802 1.00 94.31 213 ILE A N 1
ATOM 1626 C CA . ILE A 1 213 ? -0.344 -7.340 15.810 1.00 94.31 213 ILE A CA 1
ATOM 1627 C C . ILE A 1 213 ? 1.045 -6.780 16.127 1.00 94.31 213 ILE A C 1
ATOM 1629 O O . ILE A 1 213 ? 1.887 -6.603 15.246 1.00 94.31 213 ILE A O 1
ATOM 1633 N N . ARG A 1 214 ? 1.333 -6.553 17.411 1.00 92.94 214 ARG A N 1
ATOM 1634 C CA . ARG A 1 214 ? 2.703 -6.289 17.881 1.00 92.94 214 ARG A CA 1
ATOM 1635 C C . ARG A 1 214 ? 3.444 -7.592 18.155 1.00 92.94 214 ARG A C 1
ATOM 1637 O O . ARG A 1 214 ? 2.847 -8.555 18.630 1.00 92.94 214 ARG A O 1
ATOM 1644 N N . GLN A 1 215 ? 4.753 -7.587 17.928 1.00 89.50 215 GLN A N 1
ATOM 1645 C CA . GLN A 1 215 ? 5.635 -8.706 18.249 1.00 89.50 215 GLN A CA 1
ATOM 1646 C C . GLN A 1 215 ? 6.350 -8.475 19.580 1.00 89.50 215 GLN A C 1
ATOM 1648 O O . GLN A 1 215 ? 6.955 -7.425 19.793 1.00 89.50 215 GLN A O 1
ATOM 1653 N N . SER A 1 216 ? 6.301 -9.469 20.468 1.00 89.25 216 SER A N 1
ATOM 1654 C CA . SER A 1 216 ? 7.061 -9.458 21.719 1.00 89.25 216 SER A CA 1
ATOM 1655 C C . SER A 1 216 ? 8.561 -9.373 21.442 1.00 89.25 216 SER A C 1
ATOM 1657 O O . SER A 1 216 ? 9.072 -10.069 20.565 1.00 89.25 216 SER A O 1
ATOM 1659 N N . GLY A 1 217 ? 9.266 -8.535 22.203 1.00 83.00 217 GLY A N 1
ATOM 1660 C CA . GLY A 1 217 ? 10.710 -8.330 22.052 1.00 83.00 217 GLY A CA 1
ATOM 1661 C C . GLY A 1 217 ? 11.117 -7.333 20.960 1.00 83.00 217 GLY A C 1
ATOM 1662 O O . GLY A 1 217 ? 12.310 -7.130 20.772 1.00 83.00 217 GLY A O 1
ATOM 1663 N N . ARG A 1 218 ? 10.168 -6.684 20.266 1.00 80.88 218 ARG A N 1
ATOM 1664 C CA . ARG A 1 218 ? 10.449 -5.544 19.371 1.00 80.88 218 ARG A CA 1
ATOM 1665 C C . ARG A 1 218 ? 9.896 -4.244 19.957 1.00 80.88 218 ARG A C 1
ATOM 1667 O O . ARG A 1 218 ? 8.783 -4.239 20.486 1.00 80.88 218 ARG A O 1
ATOM 1674 N N . ASP A 1 219 ? 10.638 -3.141 19.825 1.00 72.25 219 ASP A N 1
ATOM 1675 C CA . ASP A 1 219 ? 10.171 -1.795 20.207 1.00 72.25 219 ASP A CA 1
ATOM 1676 C C . ASP A 1 219 ? 9.224 -1.226 19.134 1.00 72.25 219 ASP A C 1
ATOM 1678 O O . ASP A 1 219 ? 9.535 -0.289 18.405 1.00 72.25 219 ASP A O 1
ATOM 1682 N N . VAL A 1 220 ? 8.057 -1.856 18.987 1.00 69.75 220 VAL A N 1
ATOM 1683 C CA . VAL A 1 220 ? 6.992 -1.428 18.068 1.00 69.75 220 VAL A CA 1
ATOM 1684 C C . VAL A 1 220 ? 5.998 -0.541 18.820 1.00 69.75 220 VAL A C 1
ATOM 1686 O O . VAL A 1 220 ? 4.990 -1.007 19.368 1.00 69.75 220 VAL A O 1
ATOM 1689 N N . ARG A 1 221 ? 6.323 0.753 18.920 1.00 66.50 221 ARG A N 1
ATOM 1690 C CA . ARG A 1 221 ? 5.499 1.738 19.635 1.00 66.50 221 ARG A CA 1
ATOM 1691 C C . ARG A 1 221 ? 4.335 2.211 18.778 1.00 66.50 221 ARG A C 1
ATOM 1693 O O . ARG A 1 221 ? 4.471 3.138 17.996 1.00 66.50 221 ARG A O 1
ATOM 1700 N N . GLY A 1 222 ? 3.156 1.655 19.036 1.00 70.19 222 GLY A N 1
ATOM 1701 C CA . GLY A 1 222 ? 1.916 2.218 18.512 1.00 70.19 222 GLY A CA 1
ATOM 1702 C C . GLY A 1 222 ? 1.483 1.643 17.173 1.00 70.19 222 GLY A C 1
ATOM 1703 O O . GLY A 1 222 ? 1.016 2.400 16.331 1.00 70.19 222 GLY A O 1
ATOM 1704 N N . ASN A 1 223 ? 1.545 0.314 17.011 1.00 85.56 223 ASN A N 1
ATOM 1705 C CA . ASN A 1 223 ? 0.798 -0.408 15.976 1.00 85.56 223 ASN A CA 1
ATOM 1706 C C . ASN A 1 223 ? -0.718 -0.205 16.187 1.00 85.56 223 ASN A C 1
ATOM 1708 O O . ASN A 1 223 ? -1.405 -1.025 16.814 1.00 85.56 223 ASN A O 1
ATOM 1712 N N . ARG A 1 224 ? -1.199 0.966 15.776 1.00 93.12 224 ARG A N 1
ATOM 1713 C CA . ARG A 1 224 ? -2.516 1.512 16.095 1.00 93.12 224 ARG A CA 1
ATOM 1714 C C . ARG A 1 224 ? -3.417 1.510 14.877 1.00 93.12 224 ARG A C 1
ATOM 1716 O O . ARG A 1 224 ? -2.943 1.544 13.739 1.00 93.12 224 ARG A O 1
ATOM 1723 N N . ILE A 1 225 ? -4.714 1.550 15.148 1.00 97.50 225 ILE A N 1
ATOM 1724 C CA . ILE A 1 225 ? -5.730 1.857 14.150 1.00 97.50 225 ILE A CA 1
ATOM 1725 C C . ILE A 1 225 ? -6.276 3.258 14.428 1.00 97.50 225 ILE A C 1
ATOM 1727 O O . ILE A 1 225 ? -6.717 3.548 15.542 1.00 97.50 225 ILE A O 1
ATOM 1731 N N . THR A 1 226 ? -6.231 4.139 13.428 1.00 97.50 226 THR A N 1
ATOM 1732 C CA . THR A 1 226 ? -6.804 5.486 13.505 1.00 97.50 226 THR A CA 1
ATOM 1733 C C . THR A 1 226 ? -7.906 5.664 12.478 1.00 97.50 226 THR A C 1
ATOM 1735 O O . THR A 1 226 ? -7.768 5.232 11.334 1.00 97.50 226 THR A O 1
ATOM 1738 N N . ALA A 1 227 ? -8.992 6.315 12.886 1.00 97.50 227 ALA A N 1
ATOM 1739 C CA . ALA A 1 227 ? -10.144 6.535 12.025 1.00 97.50 227 ALA A CA 1
ATOM 1740 C C . ALA A 1 227 ? -10.860 7.840 12.387 1.00 97.50 227 ALA A C 1
ATOM 1742 O O . ALA A 1 227 ? -11.104 8.130 13.561 1.00 97.50 227 ALA A O 1
ATOM 1743 N N . ALA A 1 228 ? -11.213 8.615 11.369 1.00 97.44 228 ALA A N 1
ATOM 1744 C CA . ALA A 1 228 ? -11.976 9.849 11.488 1.00 97.44 228 ALA A CA 1
ATOM 1745 C C . ALA A 1 228 ? -12.767 10.094 10.196 1.00 97.44 228 ALA A C 1
ATOM 1747 O O . ALA A 1 228 ? -12.481 9.484 9.165 1.00 97.44 228 ALA A O 1
ATOM 1748 N N . GLY A 1 229 ? -13.745 10.998 10.249 1.00 96.00 229 GLY A N 1
ATOM 1749 C CA . GLY A 1 229 ? -14.564 11.378 9.098 1.00 96.00 229 GLY A CA 1
ATOM 1750 C C . GLY A 1 229 ? -16.060 11.205 9.345 1.00 96.00 229 GLY A C 1
ATOM 1751 O O . GLY A 1 229 ? -16.523 11.239 10.492 1.00 96.00 229 GLY A O 1
ATOM 1752 N N . ARG A 1 230 ? -16.811 11.039 8.254 1.00 96.38 230 ARG A N 1
ATOM 1753 C CA . ARG A 1 230 ? -18.276 10.931 8.239 1.00 96.38 230 ARG A CA 1
ATOM 1754 C C . ARG A 1 230 ? -18.678 9.506 7.877 1.00 96.38 230 ARG A C 1
ATOM 1756 O O . ARG A 1 230 ? -18.058 8.912 7.006 1.00 96.38 230 ARG A O 1
ATOM 1763 N N . GLU A 1 231 ? -19.714 8.966 8.524 1.00 97.81 231 GLU A N 1
ATOM 1764 C CA . GLU A 1 231 ? -20.199 7.590 8.276 1.00 97.81 231 GLU A CA 1
ATOM 1765 C C . GLU A 1 231 ? -19.088 6.535 8.429 1.00 97.81 231 GLU A C 1
ATOM 1767 O O . GLU A 1 231 ? -18.913 5.654 7.588 1.00 97.81 231 GLU A O 1
ATOM 1772 N N . VAL A 1 232 ? -18.298 6.653 9.499 1.00 98.62 232 VAL A N 1
ATOM 1773 C CA . VAL A 1 232 ? -17.172 5.752 9.754 1.00 98.62 232 VAL A CA 1
ATOM 1774 C C . VAL A 1 232 ? -17.607 4.589 10.634 1.00 98.62 232 VAL A C 1
ATOM 1776 O O . VAL A 1 232 ? -18.131 4.794 11.730 1.00 98.62 232 VAL A O 1
ATOM 1779 N N . ILE A 1 233 ? -17.338 3.376 10.163 1.00 98.62 233 ILE A N 1
ATOM 1780 C CA . ILE A 1 233 ? -17.594 2.114 10.850 1.00 98.62 233 ILE A CA 1
ATOM 1781 C C . ILE A 1 233 ? -16.252 1.450 11.159 1.00 98.62 233 ILE A C 1
ATOM 1783 O O . ILE A 1 233 ? -15.435 1.208 10.269 1.00 98.62 233 ILE A O 1
ATOM 1787 N N . LEU A 1 234 ? -16.034 1.148 12.433 1.00 98.69 234 LEU A N 1
ATOM 1788 C CA . LEU A 1 234 ? -14.887 0.411 12.939 1.00 98.69 234 LEU A CA 1
ATOM 1789 C C . LEU A 1 234 ? -15.423 -0.814 13.686 1.00 98.69 234 LEU A C 1
ATOM 1791 O O . LEU A 1 234 ? -15.959 -0.658 14.784 1.00 98.69 234 LEU A O 1
ATOM 1795 N N . GLU A 1 235 ? -15.288 -2.019 13.125 1.00 98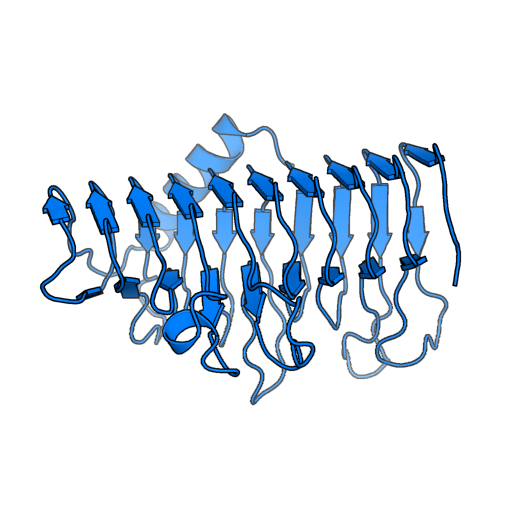.75 235 GLU A N 1
ATOM 1796 C CA . GLU A 1 235 ? -15.856 -3.234 13.736 1.00 98.75 235 GLU A CA 1
ATOM 1797 C C . GLU A 1 235 ? -14.885 -4.419 13.793 1.00 98.75 235 GLU A C 1
ATOM 1799 O O . GLU A 1 235 ? -14.143 -4.688 12.852 1.00 98.75 235 GLU A O 1
ATOM 1804 N N . ASP A 1 236 ? -14.893 -5.142 14.912 1.00 98.69 236 ASP A N 1
ATOM 1805 C CA . ASP A 1 236 ? -14.217 -6.437 15.083 1.00 98.69 236 ASP A CA 1
ATOM 1806 C C . ASP A 1 236 ? -12.706 -6.457 14.772 1.00 98.69 236 ASP A C 1
ATOM 1808 O O . ASP A 1 236 ? -12.141 -7.496 14.426 1.00 98.69 236 ASP A O 1
ATOM 1812 N N . ASN A 1 237 ? -12.015 -5.323 14.899 1.00 98.56 237 ASN A N 1
ATOM 1813 C CA . ASN A 1 237 ? -10.568 -5.252 14.704 1.00 98.56 237 ASN A CA 1
ATOM 1814 C C . ASN A 1 237 ? -9.801 -5.598 15.986 1.00 98.56 237 ASN A C 1
ATOM 1816 O O . ASN A 1 237 ? -10.251 -5.336 17.102 1.00 98.56 237 ASN A O 1
ATOM 1820 N N . GLU A 1 238 ? -8.586 -6.109 15.818 1.00 97.19 238 GLU A N 1
ATOM 1821 C CA . GLU A 1 238 ? -7.597 -6.296 16.878 1.00 97.19 238 GLU A CA 1
ATOM 1822 C C . GLU A 1 238 ? -6.428 -5.335 16.645 1.00 97.19 238 GLU A C 1
ATOM 1824 O O . GLU A 1 238 ? -5.826 -5.353 15.574 1.00 97.19 238 GLU A O 1
ATOM 1829 N N . ALA A 1 239 ? -6.082 -4.500 17.625 1.00 95.69 239 ALA A N 1
ATOM 1830 C CA . ALA A 1 239 ? -4.930 -3.596 17.534 1.00 95.69 239 ALA A CA 1
ATOM 1831 C C . ALA A 1 239 ? -4.319 -3.320 18.906 1.00 95.69 239 ALA A C 1
ATOM 1833 O O . ALA A 1 239 ? -4.938 -3.584 19.930 1.00 95.69 239 ALA A O 1
ATOM 1834 N N . SER A 1 240 ? -3.111 -2.759 18.959 1.00 91.62 240 SER A N 1
ATOM 1835 C CA . SER A 1 240 ? -2.528 -2.358 20.249 1.00 91.62 240 SER A CA 1
ATOM 1836 C C . SER A 1 240 ? -3.129 -1.080 20.830 1.00 91.62 240 SER A C 1
ATOM 1838 O O . SER A 1 240 ? -3.059 -0.858 22.036 1.00 91.62 240 SER A O 1
ATOM 1840 N N . GLU A 1 241 ? -3.711 -0.251 19.971 1.00 93.50 241 GLU A N 1
ATOM 1841 C CA . GLU A 1 241 ? -4.300 1.033 20.317 1.00 93.50 241 GLU A CA 1
ATOM 1842 C C . GLU A 1 241 ? -5.302 1.433 19.227 1.00 93.50 241 GLU A C 1
ATOM 1844 O O . GLU A 1 241 ? -5.077 1.186 18.038 1.00 93.50 241 GLU A O 1
ATOM 1849 N N . PHE A 1 242 ? -6.383 2.095 19.634 1.00 96.19 242 PHE A N 1
ATOM 1850 C CA . PHE A 1 242 ? -7.342 2.733 18.741 1.00 96.19 242 PHE A CA 1
ATOM 1851 C C . PHE A 1 242 ? -7.366 4.237 19.022 1.00 96.19 242 PHE A C 1
ATOM 1853 O O . PHE A 1 242 ? -7.647 4.646 20.147 1.00 96.19 242 PHE A O 1
ATOM 1860 N N . LYS A 1 243 ? -7.093 5.063 18.005 1.00 96.12 243 LYS A N 1
ATOM 1861 C CA . LYS A 1 243 ? -7.246 6.527 18.077 1.00 96.12 243 LYS A CA 1
ATOM 1862 C C . LYS A 1 243 ? -8.331 6.965 17.109 1.00 96.12 243 LYS A C 1
ATOM 1864 O O . LYS A 1 243 ? -8.072 7.159 15.922 1.00 96.12 243 LYS A O 1
ATOM 1869 N N . ILE A 1 244 ? -9.551 7.073 17.612 1.00 97.06 244 ILE A N 1
ATOM 1870 C CA . ILE A 1 244 ? -10.734 7.307 16.786 1.00 97.06 244 ILE A CA 1
ATOM 1871 C C . ILE A 1 244 ? -11.455 8.591 17.177 1.00 97.06 244 ILE A C 1
ATOM 1873 O O . ILE A 1 244 ? -11.492 8.961 18.350 1.00 97.06 244 ILE A O 1
ATOM 1877 N N . ALA A 1 245 ? -12.025 9.270 16.185 1.00 97.31 245 ALA A N 1
ATOM 1878 C CA . ALA A 1 245 ? -12.898 10.413 16.421 1.00 97.31 245 ALA A CA 1
ATOM 1879 C C . ALA A 1 245 ? -14.221 9.974 17.073 1.00 97.31 245 ALA A C 1
ATOM 1881 O O . ALA A 1 245 ? -14.678 8.849 16.881 1.00 97.31 245 ALA A O 1
ATOM 1882 N N . GLN A 1 246 ? -14.879 10.890 17.788 1.00 95.31 246 GLN A N 1
ATOM 1883 C CA . GLN A 1 246 ? -16.171 10.624 18.440 1.00 95.31 246 GLN A CA 1
ATOM 1884 C C . GLN A 1 246 ? -17.285 10.225 17.456 1.00 95.31 246 GLN A C 1
ATOM 1886 O O . GLN A 1 246 ? -18.220 9.536 17.845 1.00 95.31 246 GLN A O 1
ATOM 1891 N N . SER A 1 247 ? -17.187 10.635 16.187 1.00 94.12 247 SER A N 1
ATOM 1892 C CA . SER A 1 247 ? -18.157 10.306 15.134 1.00 94.12 247 SER A CA 1
ATOM 1893 C C . SER A 1 247 ? -18.088 8.854 14.645 1.00 94.12 247 SER A C 1
ATOM 1895 O O . SER A 1 247 ? -18.939 8.436 13.860 1.00 94.12 247 SER A O 1
ATOM 1897 N N . VAL A 1 248 ? -17.074 8.089 15.059 1.00 98.06 248 VAL A N 1
ATOM 1898 C CA . VAL A 1 248 ? -16.853 6.716 14.598 1.00 98.06 248 VAL A CA 1
ATOM 1899 C C . VAL A 1 248 ? -17.795 5.757 15.321 1.00 98.06 248 VAL A C 1
ATOM 1901 O O . VAL A 1 248 ? -17.757 5.637 16.546 1.00 98.06 248 VAL A O 1
ATOM 1904 N N . ARG A 1 249 ? -18.587 4.995 14.559 1.00 98.31 249 ARG A N 1
ATOM 1905 C CA . ARG A 1 249 ? -19.321 3.843 15.088 1.00 98.31 249 ARG A CA 1
ATOM 1906 C C . ARG A 1 249 ? -18.323 2.725 15.383 1.00 98.31 249 ARG A C 1
ATOM 1908 O O . ARG A 1 249 ? -17.796 2.103 14.465 1.00 98.31 249 ARG A O 1
ATOM 1915 N N . ASN A 1 250 ? -18.066 2.493 16.665 1.00 97.50 250 ASN A N 1
ATOM 1916 C CA . ASN A 1 250 ? -17.077 1.543 17.165 1.00 97.50 250 ASN A CA 1
ATOM 1917 C C . ASN A 1 250 ? -17.767 0.368 17.876 1.00 97.50 250 ASN A C 1
ATOM 1919 O O . ASN A 1 250 ? -18.442 0.582 18.882 1.00 97.50 250 ASN A O 1
ATOM 1923 N N . HIS A 1 251 ? -17.590 -0.859 17.380 1.00 98.00 251 HIS A N 1
ATOM 1924 C CA . HIS A 1 251 ? -18.189 -2.059 17.975 1.00 98.00 251 HIS A CA 1
ATOM 1925 C C . HIS A 1 251 ? -17.275 -3.292 17.854 1.00 98.00 251 HIS A C 1
ATOM 1927 O O . HIS A 1 251 ? -16.610 -3.477 16.846 1.00 98.00 251 HIS A O 1
ATOM 1933 N N . GLY A 1 252 ? -17.205 -4.142 18.883 1.00 97.94 252 GLY A N 1
ATOM 1934 C CA . GLY A 1 252 ? -16.477 -5.425 18.822 1.00 97.94 252 GLY A CA 1
ATOM 1935 C C . GLY A 1 252 ? -14.941 -5.351 18.722 1.00 97.94 252 GLY A C 1
ATOM 1936 O O . GLY A 1 252 ? -14.270 -6.384 18.744 1.00 97.94 252 GLY A O 1
ATOM 1937 N N . ASN A 1 253 ? -14.351 -4.153 18.654 1.00 98.06 253 ASN A N 1
ATOM 1938 C CA . ASN A 1 253 ? -12.899 -3.975 18.580 1.00 98.06 253 ASN A CA 1
ATOM 1939 C C . ASN A 1 253 ? -12.208 -4.352 19.894 1.00 98.06 253 ASN A C 1
ATOM 1941 O O . ASN A 1 253 ? -12.692 -4.048 20.986 1.00 98.06 253 ASN A O 1
ATOM 1945 N N . ARG A 1 254 ? -11.044 -4.998 19.788 1.00 97.12 254 ARG A N 1
ATOM 1946 C CA . ARG A 1 254 ? -10.296 -5.541 20.925 1.00 97.12 254 ARG A CA 1
ATOM 1947 C C . ARG A 1 254 ? -8.864 -5.031 20.935 1.00 97.12 254 ARG A C 1
ATOM 1949 O O . ARG A 1 254 ? -8.143 -5.123 19.943 1.00 97.12 254 ARG A O 1
ATOM 1956 N N . THR A 1 255 ? -8.429 -4.537 22.089 1.00 95.19 255 THR A N 1
ATOM 1957 C CA . THR A 1 255 ? -7.021 -4.203 22.304 1.00 95.19 255 THR A CA 1
ATOM 1958 C C . THR A 1 255 ? -6.216 -5.477 22.549 1.00 95.19 255 THR A C 1
ATOM 1960 O O . THR A 1 255 ? -6.588 -6.296 23.388 1.00 95.19 255 THR A O 1
ATOM 1963 N N . LEU A 1 256 ? -5.099 -5.641 21.840 1.00 90.44 256 LEU A N 1
ATOM 1964 C CA . LEU A 1 256 ? -4.234 -6.815 21.911 1.00 90.44 256 LEU A CA 1
ATOM 1965 C C . LEU A 1 256 ? -2.835 -6.455 22.443 1.00 90.44 256 LEU A C 1
ATOM 1967 O O . LEU A 1 256 ? -2.179 -5.506 21.997 1.00 90.44 256 LEU A O 1
ATOM 1971 N N . GLY A 1 257 ? -2.353 -7.255 23.397 1.00 90.88 257 GLY A N 1
ATOM 1972 C CA . GLY A 1 257 ? -0.953 -7.243 23.825 1.00 90.88 257 GLY A CA 1
ATOM 1973 C C . GLY A 1 257 ? -0.002 -7.747 22.727 1.00 90.88 257 GLY A C 1
ATOM 1974 O O . GLY A 1 257 ? -0.445 -8.248 21.694 1.00 90.88 257 GLY A O 1
ATOM 1975 N N . PRO A 1 258 ? 1.320 -7.634 22.915 1.00 92.19 258 PRO A N 1
ATOM 1976 C CA . PRO A 1 258 ? 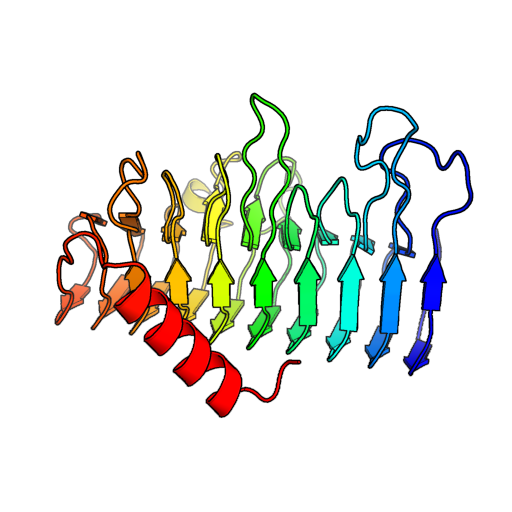2.257 -8.216 21.965 1.00 92.19 258 PRO A CA 1
ATOM 1977 C C . PRO A 1 258 ? 2.128 -9.750 21.948 1.00 92.19 258 PRO A C 1
ATOM 1979 O O . PRO A 1 258 ? 1.912 -10.383 22.984 1.00 92.19 258 PRO A O 1
ATOM 1982 N N . LEU A 1 259 ? 2.245 -10.350 20.763 1.00 93.94 259 LEU A N 1
ATOM 1983 C CA . LEU A 1 259 ? 2.227 -11.800 20.575 1.00 93.94 259 LEU A CA 1
ATOM 1984 C C . LEU A 1 259 ? 3.649 -12.368 20.502 1.00 93.94 259 LEU A C 1
ATOM 1986 O O . LEU A 1 259 ? 4.571 -11.726 19.996 1.00 93.94 259 LEU A O 1
ATOM 1990 N N . SER A 1 260 ? 3.815 -13.610 20.969 1.00 95.06 260 SER A N 1
ATOM 1991 C CA . SER A 1 260 ? 5.062 -14.360 20.798 1.00 95.06 260 SER A CA 1
ATOM 1992 C C . SER A 1 260 ? 5.316 -14.696 19.325 1.00 95.06 260 SER A C 1
ATOM 1994 O O . SER A 1 260 ? 4.378 -14.816 18.533 1.00 95.06 260 SER A O 1
ATOM 1996 N N . ALA A 1 261 ? 6.584 -14.925 18.972 1.00 93.50 261 ALA A N 1
ATOM 1997 C CA . ALA A 1 261 ? 6.973 -15.335 17.622 1.00 93.50 261 ALA A CA 1
ATOM 1998 C C . ALA A 1 261 ? 6.229 -16.601 17.157 1.00 93.50 261 ALA A C 1
ATOM 2000 O O . ALA A 1 261 ? 5.757 -16.658 16.028 1.00 93.50 261 ALA A O 1
ATOM 2001 N N . GLN A 1 262 ? 6.031 -17.582 18.047 1.00 96.38 262 GLN A N 1
ATOM 2002 C CA . GLN A 1 262 ? 5.274 -18.799 17.733 1.00 96.38 262 GLN A CA 1
ATOM 2003 C C . GLN A 1 262 ? 3.825 -18.495 17.322 1.00 96.38 262 GLN A C 1
ATOM 2005 O O . GLN A 1 262 ? 3.340 -19.039 16.333 1.00 96.38 262 GLN A O 1
ATOM 2010 N N . ARG A 1 263 ? 3.132 -17.608 18.053 1.00 96.75 263 ARG A N 1
ATOM 2011 C CA . ARG A 1 263 ? 1.749 -17.224 17.725 1.00 96.75 263 ARG A CA 1
ATOM 2012 C C . ARG A 1 263 ? 1.682 -16.420 16.429 1.00 96.75 263 ARG A C 1
ATOM 2014 O O . ARG A 1 263 ? 0.772 -16.636 15.641 1.00 96.75 263 ARG A O 1
ATOM 2021 N N . ILE A 1 264 ? 2.648 -15.534 16.191 1.00 95.56 264 ILE A N 1
ATOM 2022 C CA . ILE A 1 264 ? 2.762 -14.793 14.928 1.00 95.56 264 ILE A CA 1
ATOM 2023 C C . ILE A 1 264 ? 2.954 -15.748 13.749 1.00 95.56 264 ILE A C 1
ATOM 2025 O O . ILE A 1 264 ? 2.239 -15.634 12.758 1.00 95.56 264 ILE A O 1
ATOM 2029 N N . ASN A 1 265 ? 3.855 -16.722 13.872 1.00 96.31 265 ASN A N 1
ATOM 2030 C CA . ASN A 1 265 ? 4.094 -17.710 12.823 1.00 96.31 265 ASN A CA 1
ATOM 2031 C C . ASN A 1 265 ? 2.839 -18.536 12.522 1.00 96.31 265 ASN A C 1
ATOM 2033 O O . ASN A 1 265 ? 2.569 -18.807 11.357 1.00 96.31 265 ASN A O 1
ATOM 2037 N N . ALA A 1 266 ? 2.043 -18.883 13.539 1.00 97.25 266 ALA A N 1
ATOM 2038 C CA . ALA A 1 266 ? 0.763 -19.562 13.337 1.00 97.25 266 ALA A CA 1
ATOM 2039 C C . ALA A 1 266 ? -0.236 -18.695 12.549 1.00 97.25 266 ALA A C 1
ATOM 2041 O O . ALA A 1 266 ? -0.853 -19.183 11.609 1.00 97.25 266 ALA A O 1
ATOM 2042 N N . VAL A 1 267 ? -0.343 -17.403 12.878 1.00 96.06 267 VAL A N 1
ATOM 2043 C CA . VAL A 1 267 ? -1.204 -16.450 12.152 1.00 96.06 267 VAL A CA 1
ATOM 2044 C C . VAL A 1 267 ? -0.755 -16.272 10.697 1.00 96.06 267 VAL A C 1
ATOM 2046 O O . VAL A 1 267 ? -1.584 -16.241 9.791 1.00 96.06 267 VAL A O 1
ATOM 2049 N N . ILE A 1 268 ? 0.555 -16.174 10.458 1.00 96.31 268 ILE A N 1
ATOM 2050 C CA . ILE A 1 268 ? 1.112 -16.093 9.101 1.00 96.31 268 ILE A CA 1
ATOM 2051 C C . ILE A 1 268 ? 0.823 -17.386 8.329 1.00 96.31 268 ILE A C 1
ATOM 2053 O O . ILE A 1 268 ? 0.419 -17.320 7.173 1.00 96.31 268 ILE A O 1
ATOM 2057 N N . ALA A 1 269 ? 1.003 -18.552 8.955 1.00 95.50 269 ALA A N 1
ATOM 2058 C CA . ALA A 1 269 ? 0.746 -19.842 8.322 1.00 95.50 269 ALA A CA 1
ATOM 2059 C C . ALA A 1 269 ? -0.733 -20.019 7.942 1.00 95.50 269 ALA A C 1
ATOM 2061 O O . ALA A 1 269 ? -1.013 -20.460 6.830 1.00 95.50 269 ALA A O 1
ATOM 2062 N N . GLU A 1 270 ? -1.661 -19.624 8.820 1.00 95.19 270 GLU A N 1
ATOM 2063 C CA . GLU A 1 270 ? -3.105 -19.612 8.548 1.00 95.19 270 GLU A CA 1
ATOM 2064 C C . GLU A 1 270 ? -3.428 -18.765 7.308 1.00 95.19 270 GLU A C 1
ATOM 2066 O O . GLU A 1 270 ? -4.114 -19.222 6.393 1.00 95.19 270 GLU A O 1
ATOM 2071 N N . TRP A 1 271 ? -2.868 -17.553 7.230 1.00 96.25 271 TRP A N 1
ATO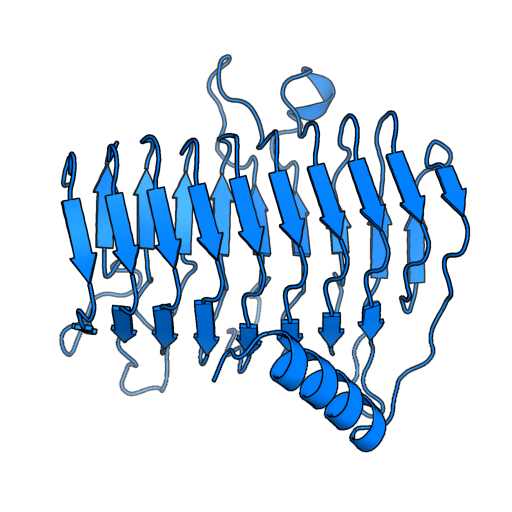M 2072 C CA . TRP A 1 271 ? -3.058 -16.684 6.070 1.00 96.25 271 TRP A CA 1
ATOM 2073 C C . TRP A 1 271 ? -2.503 -17.301 4.782 1.00 96.25 271 TRP A C 1
ATOM 2075 O O . TRP A 1 271 ? -3.189 -17.301 3.757 1.00 96.25 271 TRP A O 1
ATOM 2085 N N . THR A 1 272 ? -1.283 -17.846 4.830 1.00 93.25 272 THR A N 1
ATOM 2086 C CA . THR A 1 272 ? -0.628 -18.462 3.666 1.00 93.25 272 THR A CA 1
ATOM 2087 C C . THR A 1 272 ? -1.433 -19.654 3.147 1.00 93.25 272 THR A C 1
ATOM 2089 O O . THR A 1 272 ? -1.616 -19.789 1.939 1.00 93.25 272 THR A O 1
ATOM 2092 N N . GLN A 1 273 ? -1.963 -20.491 4.045 1.00 89.81 273 GLN A N 1
ATOM 2093 C CA . GLN A 1 273 ? -2.811 -21.629 3.680 1.00 89.81 273 GLN A CA 1
ATOM 2094 C C . GLN A 1 273 ? -4.109 -21.189 2.993 1.00 89.81 273 GLN A C 1
ATOM 2096 O O . GLN A 1 273 ? -4.520 -21.819 2.025 1.00 89.81 273 GLN A O 1
ATOM 2101 N N . ALA A 1 274 ? -4.728 -20.102 3.459 1.00 89.62 274 ALA A N 1
ATOM 2102 C CA . ALA A 1 274 ? -5.991 -19.613 2.914 1.00 89.62 274 ALA A CA 1
ATOM 2103 C C . ALA A 1 274 ? -5.864 -18.905 1.551 1.00 89.62 274 ALA A C 1
ATOM 2105 O O . ALA A 1 274 ? -6.854 -18.814 0.831 1.00 89.62 274 ALA A O 1
ATOM 2106 N N . ASN A 1 275 ? -4.682 -18.380 1.199 1.00 85.44 275 ASN A N 1
ATOM 2107 C CA .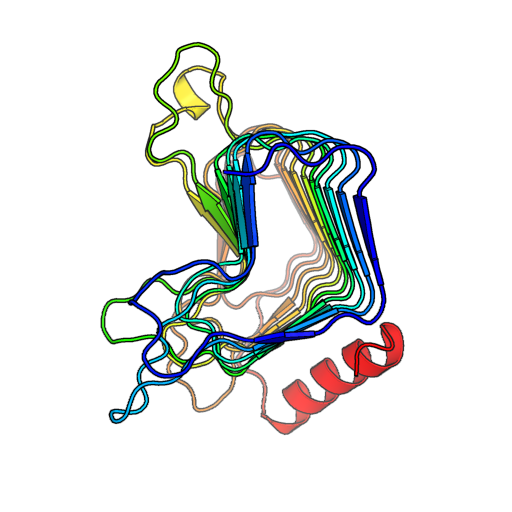 ASN A 1 275 ? -4.520 -17.502 0.030 1.00 85.44 275 ASN A CA 1
ATOM 2108 C C . ASN A 1 275 ? -3.657 -18.087 -1.102 1.00 85.44 275 ASN A C 1
ATOM 2110 O O . ASN A 1 275 ? -3.571 -17.466 -2.155 1.00 85.44 275 ASN A O 1
ATOM 2114 N N . HIS A 1 276 ? -3.022 -19.252 -0.920 1.00 70.25 276 HIS A N 1
ATOM 2115 C CA . HIS A 1 276 ? -2.166 -19.909 -1.930 1.00 70.25 276 HIS A CA 1
ATOM 2116 C C . HIS A 1 276 ? -1.049 -19.027 -2.533 1.00 70.25 276 HIS A C 1
ATOM 2118 O O . HIS A 1 276 ? -0.497 -19.356 -3.581 1.00 70.25 276 HIS A O 1
ATOM 2124 N N . VAL A 1 277 ? -0.682 -17.925 -1.875 1.00 60.75 277 VAL A N 1
ATOM 2125 C CA . VAL A 1 277 ? 0.437 -17.067 -2.281 1.00 60.75 277 VAL A CA 1
ATOM 2126 C C . VAL A 1 277 ? 1.731 -17.701 -1.758 1.00 60.75 277 VAL A C 1
ATOM 2128 O O . VAL A 1 277 ? 1.948 -17.724 -0.544 1.00 60.75 277 VAL A O 1
ATOM 2131 N N . GLN A 1 278 ? 2.555 -18.252 -2.660 1.00 45.97 278 GLN A N 1
ATOM 2132 C CA . GLN A 1 278 ? 3.900 -18.783 -2.363 1.00 45.97 278 GLN A CA 1
ATOM 2133 C C . GLN A 1 278 ? 4.988 -17.708 -2.504 1.00 45.97 278 GLN A C 1
ATOM 2135 O O . GLN A 1 278 ? 4.898 -16.853 -3.410 1.00 45.97 278 GLN A O 1
#

pLDDT: mean 94.51, std 6.76, range [45.97, 98.94]

Radius of gyration: 17.93 Å; chains: 1; bounding box: 48×44×49 Å